Protein AF-A0A1S7ULQ7-F1 (afdb_monomer_lite)

Organism: Rosellinia necatrix (NCBI:txid77044)

pLDDT: mean 78.8, std 16.26, range [32.62, 98.06]

Foldseek 3Di:
DDDDDDDDPPPPPPPPPDVVVVVLVVVLVVVLVLLVVLLVLLVLLVVLLVVLVVVPPLFPADSVLVVVLSVLSNVVSVVQVCQCVVVVDSPDGDDLVVQLVSLVVSLVSLVVNLVVCVVRDPVCLLPPDQVVCVVVVCNVSSVSSVVSSVSSVVSSVSSVVSNVVSVVVVLVVVLVVQLVVLCVVCVVVVDDPVVQDVVLSVQSSPDPDDDVVSSVVSRVVRVVVVVVVPDPDDDDDDDDDDDPDDDPVLVVLCVVLVNDSVCSVVVVVVVDDSVVVSVVVVVVVPDDD

Secondary structure (DSSP, 8-state):
---------TTSTTS---HHHHHHHHHHHHHHHHHHHHHHHHHHHHHHHHHHHHT-SSS---HHHHHHHHHHHHHHHHHHHHHHHHTT-TTS-S-HHHHHHHHHHHHHHHHHHHHHHHHH--HHHHTS-HHHHHTTT-HHHHHHHHHHHHHHHHHHHHHHHHHHHHHHHHHHHHHHHHHHHHHHHHHHTT--GGGS-HHHHHHHHH-S---HHHHHHHHHHHHHHHHTTS-SS-----PPP------HHHHHHHHHHT--GGGHHHHHHTT--HHHHHHHHHHHTTS--

Sequence (289 aa):
MGHSRSRRRSGRDKLPDLPILRNQKKWNIIKVVLRSIALLLSIIDIAELIAIETARNALDYWPSVAYPVLGGFLLWDIVEFVVIASRGSISKGMHPGAHVGVELILWLGCVFTVSAQAYKANWGQLVAPDWVLEAVDIYPWSKLALTQFVFLSTLLFLRFIFFVRACVEVDRLKKDRRLQQLVFAIQKQGRDPQEIPLSAFRAVRETNEVTSSTVINALSTATRSSTTRSTMNTLQPSTPQQLSRSSAEERDFAFKYNFPITTVPELLESGIHPEDARNQKVLIGAFPR

Radius of gyration: 30.13 Å; chains: 1; bounding box: 76×67×82 Å

Structure (mmCIF, N/CA/C/O backbone):
data_AF-A0A1S7ULQ7-F1
#
_entry.id   AF-A0A1S7ULQ7-F1
#
loop_
_atom_site.group_PDB
_atom_site.id
_atom_site.type_symbol
_atom_site.label_atom_id
_atom_site.label_alt_id
_atom_site.label_comp_id
_atom_site.label_asym_id
_atom_site.label_entity_id
_atom_site.label_seq_id
_atom_site.pdbx_PDB_ins_code
_atom_site.Cartn_x
_atom_site.Cartn_y
_atom_site.Cartn_z
_atom_site.occupancy
_atom_site.B_iso_or_equiv
_atom_site.auth_seq_id
_atom_site.auth_comp_id
_atom_site.auth_asym_id
_atom_site.auth_atom_id
_atom_site.pdbx_PDB_model_num
ATOM 1 N N . MET A 1 1 ? -9.710 40.505 40.430 1.00 45.12 1 MET A N 1
ATOM 2 C CA . MET A 1 1 ? -10.500 39.774 39.412 1.00 45.12 1 MET A CA 1
ATOM 3 C C . MET A 1 1 ? -9.560 38.847 38.658 1.00 45.12 1 MET A C 1
ATOM 5 O O . MET A 1 1 ? -8.672 39.358 37.998 1.00 45.12 1 MET A O 1
ATOM 9 N N . GLY A 1 2 ? -9.684 37.523 38.784 1.00 64.69 2 GLY A N 1
ATOM 10 C CA . GLY A 1 2 ? -8.860 36.607 37.979 1.00 64.69 2 GLY A CA 1
ATOM 11 C C . GLY A 1 2 ? -8.442 35.329 38.692 1.00 64.69 2 GLY A C 1
ATOM 12 O O . GLY A 1 2 ? -7.259 35.100 38.893 1.00 64.69 2 GLY A O 1
ATOM 13 N N . HIS A 1 3 ? -9.392 34.471 39.055 1.00 55.03 3 HIS A N 1
ATOM 14 C CA . HIS A 1 3 ? -9.070 33.102 39.450 1.00 55.03 3 HIS A CA 1
ATOM 15 C C . HIS A 1 3 ? -10.220 32.152 39.122 1.00 55.03 3 HIS A C 1
ATOM 17 O O . HIS A 1 3 ? -11.383 32.534 39.190 1.00 55.03 3 HIS A O 1
ATOM 23 N N . SER A 1 4 ? -9.848 30.903 38.823 1.00 55.03 4 SER A N 1
ATOM 24 C CA . SER A 1 4 ? -10.689 29.698 38.701 1.00 55.03 4 SER A CA 1
ATOM 25 C C . SER A 1 4 ? -11.220 29.297 37.310 1.00 55.03 4 SER A C 1
ATOM 27 O O . SER A 1 4 ? -12.413 29.198 37.058 1.00 55.03 4 SER A O 1
ATOM 29 N N . ARG A 1 5 ? -10.311 28.878 36.417 1.00 53.03 5 ARG A N 1
ATOM 30 C CA . ARG A 1 5 ? -10.624 27.871 35.377 1.00 53.03 5 ARG A CA 1
ATOM 31 C C . ARG A 1 5 ? -9.547 26.784 35.329 1.00 53.03 5 ARG A C 1
ATOM 33 O O . ARG A 1 5 ? -8.866 26.593 34.333 1.00 53.03 5 ARG A O 1
ATOM 40 N N . SER A 1 6 ? -9.371 26.066 36.436 1.00 58.78 6 SER A N 1
ATOM 41 C CA . SER A 1 6 ? -8.507 24.881 36.498 1.00 58.78 6 SER A CA 1
ATOM 42 C C . SER A 1 6 ? -9.098 23.867 37.469 1.00 58.78 6 SER A C 1
ATOM 44 O O . SER A 1 6 ? -8.772 23.880 38.649 1.00 58.78 6 SER A O 1
ATOM 46 N N . ARG A 1 7 ? -10.047 23.043 37.004 1.00 55.09 7 ARG A N 1
ATOM 47 C CA . ARG A 1 7 ? -10.473 21.790 37.665 1.00 55.09 7 ARG A CA 1
ATOM 48 C C . ARG A 1 7 ? -11.587 21.131 36.854 1.00 55.09 7 ARG A C 1
ATOM 50 O O . ARG A 1 7 ? -12.755 21.375 37.113 1.00 55.09 7 ARG A O 1
ATOM 57 N N . ARG A 1 8 ? -11.238 20.323 35.844 1.00 50.38 8 ARG A N 1
ATOM 58 C CA . ARG A 1 8 ? -12.131 19.287 35.259 1.00 50.38 8 ARG A CA 1
ATOM 59 C C . ARG A 1 8 ? -11.410 18.348 34.271 1.00 50.38 8 ARG A C 1
ATOM 61 O O . ARG A 1 8 ? -11.974 17.945 33.263 1.00 50.38 8 ARG A O 1
ATOM 68 N N . ARG A 1 9 ? -10.148 17.980 34.544 1.00 51.50 9 ARG A N 1
ATOM 69 C CA . ARG A 1 9 ? -9.436 16.915 33.795 1.00 51.50 9 ARG A CA 1
ATOM 70 C C . ARG A 1 9 ? -9.201 15.618 34.586 1.00 51.50 9 ARG A C 1
ATOM 72 O O . ARG A 1 9 ? -8.893 14.611 33.974 1.00 51.50 9 ARG A O 1
ATOM 79 N N . SER A 1 10 ? -9.479 15.595 35.891 1.00 52.50 10 SER A N 1
ATOM 80 C CA . SER A 1 10 ? -9.106 14.497 36.807 1.00 52.50 10 SER A CA 1
ATOM 81 C C . SER A 1 10 ? -9.901 13.180 36.676 1.00 52.50 10 SER A C 1
ATOM 83 O O . SER A 1 10 ? -9.657 12.251 37.439 1.00 52.50 10 SER A O 1
ATOM 85 N N . GLY A 1 11 ? -10.880 13.082 35.771 1.00 49.03 11 GLY A N 1
ATOM 86 C CA . GLY A 1 11 ? -11.743 11.893 35.660 1.00 49.03 11 GLY A CA 1
ATOM 87 C C . GLY A 1 11 ? -11.338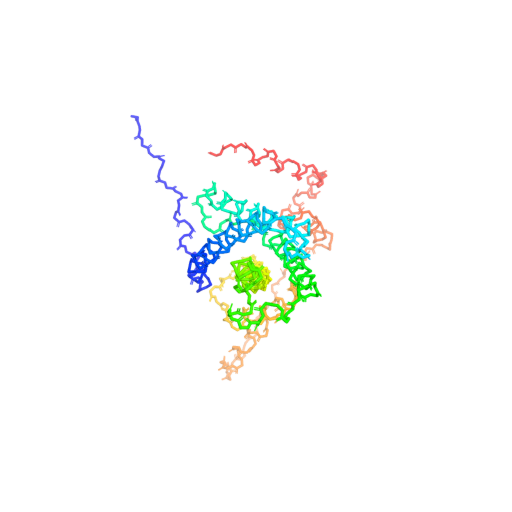 10.890 34.578 1.00 49.03 11 GLY A C 1
ATOM 88 O O . GLY A 1 11 ? -11.873 9.788 34.555 1.00 49.03 11 GLY A O 1
ATOM 89 N N . ARG A 1 12 ? -10.429 11.255 33.663 1.00 48.66 12 ARG A N 1
ATOM 90 C CA . ARG A 1 12 ? -10.012 10.379 32.551 1.00 48.66 12 ARG A CA 1
ATOM 91 C C . ARG A 1 12 ? -8.771 9.537 32.853 1.00 48.66 12 ARG A C 1
ATOM 93 O O . ARG A 1 12 ? -8.478 8.625 32.089 1.00 48.66 12 ARG A O 1
ATOM 100 N N . ASP A 1 13 ? -8.113 9.789 33.980 1.00 49.72 13 ASP A N 1
ATOM 101 C CA . ASP A 1 13 ? -6.823 9.182 34.334 1.00 49.72 13 ASP A CA 1
ATOM 102 C C . ASP A 1 13 ? -6.959 7.821 35.039 1.00 49.72 13 ASP A C 1
ATOM 104 O O . ASP A 1 13 ? -5.968 7.233 35.453 1.00 49.72 13 ASP A O 1
ATOM 108 N N . LYS A 1 14 ? -8.188 7.305 35.186 1.00 49.62 14 LYS A N 1
ATOM 109 C CA . LYS A 1 14 ? -8.469 6.006 35.820 1.00 49.62 14 LYS A CA 1
ATOM 110 C C . LYS A 1 14 ? -9.093 4.981 34.876 1.00 49.62 14 LYS A C 1
ATOM 112 O O . LYS A 1 14 ? -9.687 4.015 35.348 1.00 49.62 14 LYS A O 1
ATOM 117 N N . LEU A 1 15 ? -8.994 5.162 33.555 1.00 53.88 15 LEU A N 1
ATOM 118 C CA . LEU A 1 15 ? -9.175 3.990 32.701 1.00 53.88 15 LEU A CA 1
ATOM 119 C C . LEU A 1 15 ? -7.966 3.087 32.965 1.00 53.88 15 LEU A C 1
ATOM 121 O O . LEU A 1 15 ? -6.846 3.571 32.800 1.00 53.88 15 LEU A O 1
ATOM 125 N N . PRO A 1 16 ? -8.160 1.833 33.410 1.00 58.06 16 PRO A N 1
ATOM 126 C CA . PRO A 1 16 ? -7.047 0.922 33.630 1.00 58.06 16 PRO A CA 1
ATOM 127 C C . PRO A 1 16 ? -6.195 0.901 32.364 1.00 58.06 16 PRO A C 1
ATOM 129 O O . PRO A 1 16 ? -6.743 0.809 31.262 1.00 58.06 16 PRO A O 1
ATOM 132 N N . ASP A 1 17 ? -4.880 1.054 32.526 1.00 60.31 17 ASP A N 1
ATOM 133 C CA . ASP A 1 17 ? -3.913 1.048 31.431 1.00 60.31 17 ASP A CA 1
ATOM 134 C C . ASP A 1 17 ? -3.991 -0.305 30.721 1.00 60.31 17 ASP A C 1
ATOM 136 O O . ASP A 1 17 ? -3.318 -1.280 31.061 1.00 60.31 17 ASP A O 1
ATOM 140 N N . LEU A 1 18 ? -4.883 -0.392 29.737 1.00 60.72 18 LEU A N 1
ATOM 141 C CA . LEU A 1 18 ? -5.046 -1.599 28.960 1.00 60.72 18 LEU A CA 1
ATOM 142 C C . LEU A 1 18 ? -3.747 -1.774 28.165 1.00 60.72 18 LEU A C 1
ATOM 144 O O . LEU A 1 18 ? -3.358 -0.863 27.422 1.00 60.72 18 LEU A O 1
ATOM 148 N N . PRO A 1 19 ? -3.086 -2.945 28.242 1.00 60.00 19 PRO A N 1
ATOM 149 C CA . PRO A 1 19 ? -1.806 -3.191 27.567 1.00 60.00 19 PRO A CA 1
ATOM 150 C C . PRO A 1 19 ? -1.872 -2.960 26.044 1.00 60.00 19 PRO A C 1
ATOM 152 O O . PRO A 1 19 ? -0.851 -2.780 25.379 1.00 60.00 19 PRO A O 1
ATOM 155 N N . ILE A 1 20 ? -3.086 -2.900 25.495 1.00 61.72 20 ILE A N 1
ATOM 156 C CA . ILE A 1 20 ? -3.414 -2.616 24.100 1.00 61.72 20 ILE A CA 1
ATOM 157 C C . ILE A 1 20 ? -2.936 -1.216 23.669 1.00 61.72 20 ILE A C 1
ATOM 159 O O . ILE A 1 20 ? -2.415 -1.068 22.562 1.00 61.72 20 ILE A O 1
ATOM 163 N N . LEU A 1 21 ? -3.039 -0.194 24.528 1.00 61.03 21 LEU A N 1
ATOM 164 C CA . LEU A 1 21 ? -2.718 1.193 24.157 1.00 61.03 21 LEU A CA 1
ATOM 165 C C . LEU A 1 21 ? -1.212 1.433 23.992 1.00 61.03 21 LEU A C 1
ATOM 167 O O . LEU A 1 21 ? -0.794 2.231 23.149 1.00 61.03 21 LEU A O 1
ATOM 171 N N . ARG A 1 22 ? -0.371 0.715 24.746 1.00 68.62 22 ARG A N 1
ATOM 172 C CA . ARG A 1 22 ? 1.089 0.902 24.706 1.00 68.62 22 ARG A CA 1
ATOM 173 C C . ARG A 1 22 ? 1.692 0.478 23.364 1.00 68.62 22 ARG A C 1
ATOM 175 O O . ARG A 1 22 ? 2.611 1.132 22.871 1.00 68.62 22 ARG A O 1
ATOM 182 N N . ASN A 1 23 ? 1.144 -0.564 22.738 1.00 78.56 23 ASN A N 1
ATOM 183 C CA . ASN A 1 23 ? 1.624 -1.055 21.443 1.00 78.56 23 ASN A CA 1
ATOM 184 C C . ASN A 1 23 ? 1.232 -0.154 20.258 1.00 78.56 23 ASN A C 1
ATOM 186 O O . ASN A 1 23 ? 1.889 -0.211 19.219 1.00 78.56 23 ASN A O 1
ATOM 190 N N . GLN A 1 24 ? 0.230 0.719 20.412 1.00 80.44 24 GLN A N 1
ATOM 191 C CA . GLN A 1 24 ? -0.228 1.607 19.336 1.00 80.44 24 GLN A CA 1
ATOM 192 C C . GLN A 1 24 ? 0.796 2.696 18.987 1.00 80.44 24 GLN A C 1
ATOM 194 O O . GLN A 1 24 ? 1.022 2.980 17.815 1.00 80.44 24 GLN A O 1
ATOM 199 N N . LYS A 1 25 ? 1.493 3.266 19.981 1.00 82.25 25 LYS A N 1
ATOM 200 C CA . LYS A 1 25 ? 2.493 4.323 19.729 1.00 82.25 25 LYS A CA 1
ATOM 201 C C . LYS A 1 25 ? 3.661 3.825 18.876 1.00 82.25 25 LYS A C 1
ATOM 203 O O . LYS A 1 25 ? 4.016 4.466 17.893 1.00 82.25 25 LYS A O 1
ATOM 208 N N . LYS A 1 26 ? 4.225 2.663 19.232 1.00 87.38 26 LYS A N 1
ATOM 209 C CA . LYS A 1 26 ? 5.313 2.027 18.468 1.00 87.38 26 LYS A CA 1
ATOM 210 C C . LYS A 1 26 ? 4.869 1.710 17.047 1.00 87.38 26 LYS A C 1
ATOM 212 O O . LYS A 1 26 ? 5.613 1.932 16.100 1.00 87.38 26 LYS A O 1
ATOM 217 N N . TRP A 1 27 ? 3.640 1.216 16.914 1.00 84.69 27 TRP A N 1
ATOM 218 C CA . TRP A 1 27 ? 3.082 0.888 15.617 1.00 84.69 27 TRP A CA 1
ATOM 219 C C . TRP A 1 27 ? 2.986 2.110 14.706 1.00 84.69 27 TRP A C 1
ATOM 221 O O . TRP A 1 27 ? 3.425 2.052 13.561 1.00 84.69 27 TRP A O 1
ATOM 231 N N . ASN A 1 28 ? 2.483 3.225 15.222 1.00 86.81 28 ASN A N 1
ATOM 232 C CA . ASN A 1 28 ? 2.301 4.400 14.390 1.00 86.81 28 ASN A CA 1
ATOM 233 C C . ASN A 1 28 ? 3.629 4.979 13.879 1.00 86.81 28 ASN A C 1
ATOM 235 O O . ASN A 1 28 ? 3.677 5.462 12.754 1.00 86.81 28 ASN A O 1
ATOM 239 N N . ILE A 1 29 ? 4.712 4.876 14.658 1.00 89.94 29 ILE A N 1
ATOM 240 C CA . ILE A 1 29 ? 6.055 5.269 14.203 1.00 89.94 29 ILE A CA 1
ATOM 241 C C . ILE A 1 29 ? 6.498 4.383 13.034 1.00 89.94 29 ILE A C 1
ATOM 243 O O . ILE A 1 29 ? 6.877 4.898 11.988 1.00 89.94 29 ILE A O 1
ATOM 247 N N . ILE A 1 30 ? 6.392 3.056 13.180 1.00 91.31 30 ILE A N 1
ATOM 248 C CA . ILE A 1 30 ? 6.757 2.105 12.116 1.00 91.31 30 ILE A CA 1
ATOM 249 C C . ILE A 1 30 ? 5.935 2.369 10.850 1.00 91.31 30 ILE A C 1
ATOM 251 O O . ILE A 1 30 ? 6.481 2.364 9.752 1.00 91.31 30 ILE A O 1
ATOM 255 N N . LYS A 1 31 ? 4.635 2.646 10.998 1.00 88.56 31 LYS A N 1
ATOM 256 C CA . LYS A 1 31 ? 3.743 2.982 9.882 1.00 88.56 31 LYS A CA 1
ATOM 257 C C . LYS A 1 31 ? 4.222 4.225 9.127 1.00 88.56 31 LYS A C 1
ATOM 259 O O . LYS A 1 31 ? 4.261 4.195 7.901 1.00 88.56 31 LYS A O 1
ATOM 264 N N . VAL A 1 32 ? 4.589 5.289 9.846 1.00 91.69 32 VAL A N 1
ATOM 265 C CA . VAL A 1 32 ? 5.115 6.526 9.246 1.00 91.69 32 VAL A CA 1
ATOM 266 C C . VAL A 1 32 ? 6.416 6.247 8.495 1.00 91.69 32 VAL A C 1
ATOM 268 O O . VAL A 1 32 ? 6.521 6.619 7.334 1.00 91.69 32 VAL A O 1
ATOM 271 N N . VAL A 1 33 ? 7.360 5.524 9.108 1.00 94.31 33 VAL A N 1
ATOM 272 C CA . VAL A 1 33 ? 8.652 5.191 8.480 1.00 94.31 33 VAL A CA 1
ATOM 273 C C . VAL A 1 33 ? 8.466 4.359 7.212 1.00 94.31 33 VAL A C 1
ATOM 275 O O . VAL A 1 33 ? 9.010 4.710 6.169 1.00 94.31 33 VAL A O 1
ATOM 278 N N . LEU A 1 34 ? 7.664 3.290 7.271 1.00 93.06 34 LEU A N 1
ATOM 279 C CA . LEU A 1 34 ? 7.393 2.453 6.100 1.00 93.06 34 LEU A CA 1
ATOM 280 C C . LEU A 1 34 ? 6.747 3.264 4.973 1.00 93.06 34 LEU A C 1
ATOM 282 O O . LEU A 1 34 ? 7.082 3.063 3.809 1.00 93.06 34 LEU A O 1
ATOM 286 N N . ARG A 1 35 ? 5.832 4.185 5.302 1.00 93.81 35 ARG A N 1
ATOM 287 C CA . ARG A 1 35 ? 5.206 5.050 4.297 1.00 93.81 35 ARG A CA 1
ATOM 288 C C . ARG A 1 35 ? 6.179 6.051 3.699 1.00 93.81 35 ARG A C 1
ATOM 290 O O . ARG A 1 35 ? 6.109 6.300 2.505 1.00 93.81 35 ARG A O 1
ATOM 297 N N . SER A 1 36 ? 7.090 6.604 4.494 1.00 95.50 36 SER A N 1
ATOM 298 C CA . SER A 1 36 ? 8.132 7.493 3.977 1.00 95.50 36 SER A CA 1
ATOM 299 C C . SER A 1 36 ? 9.037 6.760 2.989 1.00 95.50 36 SER A C 1
ATOM 301 O O . SER A 1 36 ? 9.350 7.309 1.940 1.00 95.50 36 SER A O 1
ATOM 303 N N . ILE A 1 37 ? 9.394 5.504 3.277 1.00 95.94 37 ILE A N 1
ATOM 304 C CA . ILE A 1 37 ? 10.163 4.658 2.352 1.00 95.94 37 ILE A CA 1
ATOM 305 C C . ILE A 1 37 ? 9.364 4.386 1.071 1.00 95.94 37 ILE A C 1
ATOM 307 O O . ILE A 1 37 ? 9.902 4.556 -0.018 1.00 95.94 37 ILE A O 1
ATOM 311 N N . ALA A 1 38 ? 8.083 4.019 1.179 1.00 96.06 38 ALA A N 1
ATOM 312 C CA . ALA A 1 38 ? 7.230 3.784 0.012 1.00 96.06 38 ALA A CA 1
ATOM 313 C C . ALA A 1 38 ? 7.059 5.044 -0.857 1.00 96.06 38 ALA A C 1
ATOM 315 O O . ALA A 1 38 ? 7.124 4.956 -2.081 1.00 96.06 38 ALA A O 1
ATOM 316 N N . LEU A 1 39 ? 6.918 6.219 -0.235 1.00 96.00 39 LEU A N 1
ATOM 317 C CA . LEU A 1 39 ? 6.859 7.497 -0.941 1.00 96.00 39 LEU A CA 1
ATOM 318 C C . LEU A 1 39 ? 8.166 7.773 -1.695 1.00 96.00 39 LEU A C 1
ATOM 320 O O . LEU A 1 39 ? 8.121 8.110 -2.874 1.00 96.00 39 LEU A O 1
ATOM 324 N N . LEU A 1 40 ? 9.323 7.593 -1.049 1.00 96.88 40 LEU A N 1
ATOM 325 C CA . LEU A 1 40 ? 10.627 7.777 -1.695 1.00 96.88 40 LEU A CA 1
ATOM 326 C C . LEU A 1 40 ? 10.811 6.828 -2.882 1.00 96.88 40 LEU A C 1
ATOM 328 O O . LEU A 1 40 ? 11.181 7.284 -3.959 1.00 96.88 40 LEU A O 1
ATOM 332 N N . LEU A 1 41 ? 10.489 5.543 -2.708 1.00 96.38 41 LEU A N 1
ATOM 333 C CA . LEU A 1 41 ? 10.529 4.564 -3.796 1.00 96.38 41 LEU A CA 1
ATOM 334 C C . LEU A 1 41 ? 9.606 4.973 -4.951 1.00 96.38 41 LEU A C 1
ATOM 336 O O . LEU A 1 41 ? 10.036 4.943 -6.093 1.00 96.38 41 LEU A O 1
ATOM 340 N N . SER A 1 42 ? 8.392 5.463 -4.668 1.00 96.88 42 SER A N 1
ATOM 341 C CA . SER A 1 42 ? 7.476 5.928 -5.721 1.00 96.88 42 SER A CA 1
ATOM 342 C C . SER A 1 42 ? 8.002 7.139 -6.501 1.00 96.88 42 SER A C 1
ATOM 344 O O . SER A 1 42 ? 7.784 7.229 -7.705 1.00 96.88 42 SER A O 1
ATOM 346 N N . ILE A 1 43 ? 8.719 8.057 -5.842 1.00 97.12 43 ILE A N 1
ATOM 347 C CA . ILE A 1 43 ? 9.344 9.213 -6.503 1.00 97.12 43 ILE A CA 1
ATOM 348 C C . ILE A 1 43 ? 10.489 8.745 -7.406 1.00 97.12 43 ILE A C 1
ATOM 350 O O . ILE A 1 43 ? 10.602 9.219 -8.536 1.00 97.12 43 ILE A O 1
ATOM 354 N N . ILE A 1 44 ? 11.310 7.810 -6.917 1.00 96.81 44 ILE A N 1
ATOM 355 C CA . ILE A 1 44 ? 12.405 7.209 -7.686 1.00 96.81 44 ILE A CA 1
ATOM 356 C C . ILE A 1 44 ? 11.845 6.474 -8.909 1.00 96.81 44 ILE A C 1
ATOM 358 O O . ILE A 1 44 ? 12.277 6.765 -10.019 1.00 96.81 44 ILE A O 1
ATOM 362 N N . ASP A 1 45 ? 10.822 5.633 -8.739 1.00 95.62 45 ASP A N 1
ATOM 363 C CA . ASP A 1 45 ? 10.177 4.901 -9.838 1.00 95.62 45 ASP A CA 1
ATOM 364 C C . ASP A 1 45 ? 9.597 5.834 -10.912 1.00 95.62 45 ASP A C 1
ATOM 366 O O . ASP A 1 45 ? 9.696 5.544 -12.103 1.00 95.62 45 ASP A O 1
ATOM 370 N N . ILE A 1 46 ? 9.001 6.970 -10.519 1.00 95.88 46 ILE A N 1
ATOM 371 C CA . ILE A 1 46 ? 8.506 7.980 -11.471 1.00 95.88 46 ILE A CA 1
ATOM 372 C C . ILE A 1 46 ? 9.671 8.636 -12.223 1.00 95.88 46 ILE A C 1
ATOM 374 O O . ILE A 1 46 ? 9.568 8.859 -13.429 1.00 95.88 46 ILE A O 1
ATOM 378 N N . ALA A 1 47 ? 10.774 8.948 -11.538 1.00 95.75 47 ALA A N 1
ATOM 379 C CA . ALA A 1 47 ? 11.950 9.539 -12.171 1.00 95.75 47 ALA A CA 1
ATOM 380 C C . ALA A 1 47 ? 12.609 8.570 -13.169 1.00 95.75 47 ALA A C 1
ATOM 382 O O . ALA A 1 47 ? 12.921 8.974 -14.289 1.00 95.75 47 ALA A O 1
ATOM 383 N N . GLU A 1 48 ? 12.757 7.294 -12.801 1.00 93.88 48 GLU A N 1
ATOM 384 C CA . GLU A 1 48 ? 13.246 6.242 -13.700 1.00 93.88 48 GLU A CA 1
ATOM 385 C C . GLU A 1 48 ? 12.301 6.045 -14.890 1.00 93.88 48 GLU A C 1
ATOM 387 O O . GLU A 1 48 ? 12.760 5.940 -16.026 1.00 93.88 48 GLU A O 1
ATOM 392 N N . LEU A 1 49 ? 10.983 6.093 -14.664 1.00 91.94 49 LEU A N 1
ATOM 393 C CA . LEU A 1 49 ? 9.984 5.994 -15.728 1.00 91.94 49 LEU A CA 1
ATOM 394 C C . LEU A 1 49 ? 10.124 7.120 -16.764 1.00 91.94 49 LEU A C 1
ATOM 396 O O . LEU A 1 49 ? 10.128 6.851 -17.963 1.00 91.94 49 LEU A O 1
ATOM 400 N N . ILE A 1 50 ? 10.290 8.367 -16.307 1.00 92.94 50 ILE A N 1
ATOM 401 C CA . ILE A 1 50 ? 10.523 9.531 -17.181 1.00 92.94 50 ILE A CA 1
ATOM 402 C C . ILE A 1 50 ? 11.853 9.383 -17.938 1.00 92.94 50 ILE A C 1
ATOM 404 O O . ILE A 1 50 ? 11.941 9.697 -19.127 1.00 92.94 50 ILE A O 1
ATOM 408 N N . ALA A 1 51 ? 12.899 8.887 -17.274 1.00 91.38 51 ALA A N 1
ATOM 409 C CA . ALA A 1 51 ? 14.190 8.661 -17.913 1.00 91.38 51 ALA A CA 1
ATOM 410 C C . ALA A 1 51 ? 14.100 7.586 -19.015 1.00 91.38 51 ALA A C 1
ATOM 412 O O . ALA A 1 51 ? 14.606 7.803 -20.113 1.00 91.38 51 ALA A O 1
ATOM 413 N N . ILE A 1 52 ? 13.382 6.484 -18.781 1.00 87.81 52 ILE A N 1
ATOM 414 C CA . ILE A 1 52 ? 13.142 5.438 -19.791 1.00 87.81 52 ILE A CA 1
ATOM 415 C C . ILE A 1 52 ? 12.306 5.974 -20.961 1.00 87.81 52 ILE A C 1
ATOM 417 O O . ILE A 1 52 ? 12.597 5.661 -22.112 1.00 87.81 52 ILE A O 1
ATOM 421 N N . GLU A 1 53 ? 11.301 6.814 -20.704 1.00 87.06 53 GLU A N 1
ATOM 422 C CA . GLU A 1 53 ? 10.484 7.412 -21.769 1.00 87.06 53 GLU A CA 1
ATOM 423 C C . GLU A 1 53 ? 11.297 8.366 -22.661 1.00 87.06 53 GLU A C 1
ATOM 425 O O . GLU A 1 53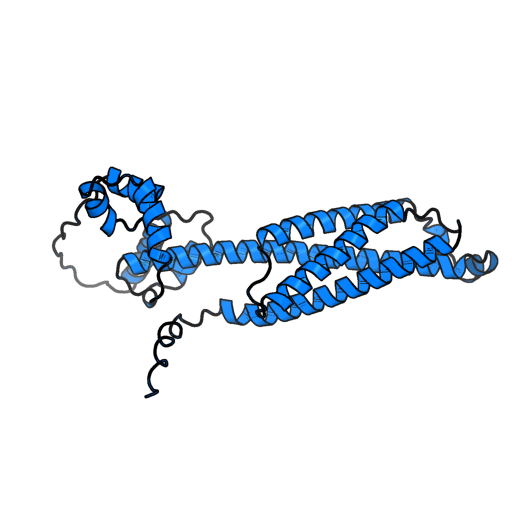 ? 11.169 8.352 -23.888 1.00 87.06 53 GLU A O 1
ATOM 430 N N . THR A 1 54 ? 12.194 9.161 -22.071 1.00 88.00 54 THR A N 1
ATOM 431 C CA . THR A 1 54 ? 13.050 10.086 -22.837 1.00 88.00 54 THR A CA 1
ATOM 432 C C . THR A 1 54 ? 14.125 9.376 -23.668 1.00 88.00 54 THR A C 1
ATOM 434 O O . THR A 1 54 ? 14.611 9.955 -24.642 1.00 88.00 54 THR A O 1
ATOM 437 N N . ALA A 1 55 ? 14.427 8.109 -23.366 1.00 81.94 55 ALA A N 1
ATOM 438 C CA . ALA A 1 55 ? 15.408 7.273 -24.061 1.00 81.94 55 ALA A CA 1
ATOM 439 C C . ALA A 1 55 ? 15.063 6.912 -25.519 1.00 81.94 55 ALA A C 1
ATOM 441 O O . ALA A 1 55 ? 15.883 6.289 -26.185 1.00 81.94 55 ALA A O 1
ATOM 442 N N . ARG A 1 56 ? 13.870 7.283 -26.016 1.00 62.03 56 ARG A N 1
ATOM 443 C CA . ARG A 1 56 ? 13.353 7.024 -27.378 1.00 62.03 56 ARG A CA 1
ATOM 444 C C . ARG A 1 56 ? 13.520 5.565 -27.847 1.00 62.03 56 ARG A C 1
ATOM 446 O O . ARG A 1 56 ? 14.520 5.195 -28.449 1.00 62.03 56 ARG A O 1
ATOM 453 N N . ASN A 1 57 ? 12.453 4.777 -27.711 1.00 57.19 57 ASN A N 1
ATOM 454 C CA . ASN A 1 57 ? 12.220 3.511 -28.434 1.00 57.19 57 ASN A CA 1
ATOM 455 C C . ASN A 1 57 ? 13.170 2.328 -28.146 1.00 57.19 57 ASN A C 1
ATOM 457 O O . ASN A 1 57 ? 13.070 1.316 -28.835 1.00 57.19 57 ASN A O 1
ATOM 461 N N . ALA A 1 58 ? 14.063 2.396 -27.154 1.00 54.53 58 ALA A N 1
ATOM 462 C CA . ALA A 1 58 ? 14.960 1.270 -26.856 1.00 54.53 58 ALA A CA 1
ATOM 463 C C . ALA A 1 58 ? 14.236 0.060 -26.227 1.00 54.53 58 ALA A C 1
ATOM 465 O O . ALA A 1 58 ? 14.697 -1.073 -26.352 1.00 54.53 58 ALA A O 1
ATOM 466 N N . LEU A 1 59 ? 13.104 0.285 -25.553 1.00 60.50 59 LEU A N 1
ATOM 467 C CA . LEU A 1 59 ? 12.331 -0.745 -24.861 1.00 60.50 59 LEU A CA 1
ATOM 468 C C . LEU A 1 59 ? 10.839 -0.496 -25.104 1.00 60.50 59 LEU A C 1
ATOM 470 O O . LEU A 1 59 ? 10.370 0.627 -24.924 1.00 60.50 59 LEU A O 1
ATOM 474 N N . ASP A 1 60 ? 10.104 -1.542 -25.488 1.00 68.75 60 ASP A N 1
ATOM 475 C CA . ASP A 1 60 ? 8.641 -1.571 -25.665 1.00 68.75 60 ASP A CA 1
ATOM 476 C C . ASP A 1 60 ? 7.930 -1.452 -24.297 1.00 68.75 60 ASP A C 1
ATOM 478 O O . ASP A 1 60 ? 7.221 -2.339 -23.814 1.00 68.75 60 ASP A O 1
ATOM 482 N N . TYR A 1 61 ? 8.199 -0.350 -23.605 1.00 70.31 61 TYR A N 1
ATOM 483 C CA . TYR A 1 61 ? 7.735 -0.073 -22.260 1.00 70.31 61 TYR A CA 1
ATOM 484 C C . TYR A 1 61 ? 6.359 0.604 -22.320 1.00 70.31 61 TYR A C 1
ATOM 486 O O . TYR A 1 61 ? 6.099 1.413 -23.207 1.00 70.31 61 TYR A O 1
ATOM 494 N N . TRP A 1 62 ? 5.449 0.277 -21.394 1.00 81.38 62 TRP A N 1
ATOM 495 C CA . TRP A 1 62 ? 4.084 0.833 -21.337 1.00 81.38 62 TRP A CA 1
ATOM 496 C C . TRP A 1 62 ? 3.939 1.833 -20.177 1.00 81.38 62 TRP A C 1
ATOM 498 O O . TRP A 1 62 ? 3.298 1.529 -19.162 1.00 81.38 62 TRP A O 1
ATOM 508 N N . PRO A 1 63 ? 4.517 3.043 -20.296 1.00 82.00 63 PRO A N 1
ATOM 509 C CA . PRO A 1 63 ? 4.472 4.035 -19.226 1.00 82.00 63 PRO A CA 1
ATOM 510 C C . PRO A 1 63 ? 3.037 4.493 -18.926 1.00 82.00 63 PRO A C 1
ATOM 512 O O . PRO A 1 63 ? 2.705 4.782 -17.777 1.00 82.00 63 PRO A O 1
ATOM 515 N N . SER A 1 64 ? 2.150 4.448 -19.925 1.00 86.50 64 SER A N 1
ATOM 516 C CA . SER A 1 64 ? 0.725 4.780 -19.806 1.00 86.50 64 SER A CA 1
ATOM 517 C C . SER A 1 64 ? -0.024 3.960 -18.748 1.00 86.50 64 SER A C 1
ATOM 519 O O . SER A 1 64 ? -0.976 4.466 -18.157 1.00 86.50 64 SER A O 1
ATOM 521 N N . VAL A 1 65 ? 0.408 2.725 -18.467 1.00 88.88 65 VAL A N 1
ATOM 522 C CA . VAL A 1 65 ? -0.175 1.881 -17.408 1.00 88.88 65 VAL A CA 1
ATOM 523 C C . VAL A 1 65 ? 0.464 2.159 -16.047 1.00 88.88 65 VAL A C 1
ATOM 525 O O . VAL A 1 65 ? -0.221 2.137 -15.025 1.00 88.88 65 VAL A O 1
ATOM 528 N N . ALA A 1 66 ? 1.765 2.450 -16.014 1.00 91.88 66 ALA A N 1
ATOM 529 C CA . ALA A 1 66 ? 2.499 2.673 -14.771 1.00 91.88 66 ALA A CA 1
ATOM 530 C C . ALA A 1 66 ? 2.181 4.033 -14.125 1.00 91.88 66 ALA A C 1
ATOM 532 O O . ALA A 1 66 ? 1.959 4.093 -12.913 1.00 91.88 66 ALA A O 1
ATOM 533 N N . TYR A 1 67 ? 2.086 5.105 -14.921 1.00 93.81 67 TYR A N 1
ATOM 534 C CA . TYR A 1 67 ? 1.814 6.463 -14.438 1.00 93.81 67 TYR A CA 1
ATOM 535 C C . TYR A 1 67 ? 0.579 6.601 -13.538 1.00 93.81 67 TYR A C 1
ATOM 537 O O . TYR A 1 67 ? 0.719 7.166 -12.451 1.00 93.81 67 TYR A O 1
ATOM 545 N N . PRO A 1 68 ? -0.621 6.107 -13.905 1.00 95.38 68 PRO A N 1
ATOM 546 C CA . PRO A 1 68 ? -1.797 6.269 -13.054 1.00 95.38 68 PRO A CA 1
ATOM 547 C C . PRO A 1 68 ? -1.659 5.534 -11.714 1.00 95.38 68 PRO A C 1
ATOM 549 O O . PRO A 1 68 ? -2.117 6.039 -10.690 1.00 95.38 68 PRO A O 1
ATOM 552 N N . VAL A 1 69 ? -0.993 4.375 -11.692 1.00 95.94 69 VAL A N 1
ATOM 553 C CA . VAL A 1 69 ? -0.787 3.596 -10.462 1.00 95.94 69 VAL A CA 1
ATOM 554 C C . VAL A 1 69 ? 0.222 4.288 -9.541 1.00 95.94 69 VAL A C 1
ATOM 556 O O . VAL A 1 69 ? -0.075 4.501 -8.365 1.00 95.94 69 VAL A O 1
ATOM 559 N N . LEU A 1 70 ? 1.375 4.705 -10.074 1.00 96.06 70 LEU A N 1
ATOM 560 C CA . LEU A 1 70 ? 2.396 5.438 -9.315 1.00 96.06 70 LEU A CA 1
ATOM 561 C C . LEU A 1 70 ? 1.891 6.813 -8.851 1.00 96.06 70 LEU A C 1
ATOM 563 O O . LEU A 1 70 ? 2.132 7.214 -7.713 1.00 96.06 70 LEU A O 1
ATOM 567 N N . GLY A 1 71 ? 1.117 7.508 -9.687 1.00 96.69 71 GLY A N 1
ATOM 568 C CA . GLY A 1 71 ? 0.431 8.743 -9.310 1.00 96.69 71 GLY A CA 1
ATOM 569 C C . GLY A 1 71 ? -0.568 8.520 -8.173 1.00 96.69 71 GLY A C 1
ATOM 570 O O . GLY A 1 71 ? -0.605 9.299 -7.221 1.00 96.69 71 GLY A O 1
ATOM 571 N N . GLY A 1 72 ? -1.322 7.415 -8.216 1.00 96.75 72 GLY A N 1
ATOM 572 C CA . GLY A 1 72 ? -2.207 6.992 -7.132 1.00 96.75 72 GLY A CA 1
ATOM 573 C C . GLY A 1 72 ? -1.463 6.729 -5.819 1.00 96.75 72 GLY A C 1
ATOM 574 O O . GLY A 1 72 ? -1.932 7.153 -4.763 1.00 96.75 72 GLY A O 1
ATOM 575 N N . PHE A 1 73 ? -0.287 6.094 -5.872 1.00 96.12 73 PHE A N 1
ATOM 576 C CA . PHE A 1 73 ? 0.581 5.885 -4.705 1.00 96.12 73 PHE A CA 1
ATOM 577 C C . PHE A 1 73 ? 1.043 7.196 -4.085 1.00 96.12 73 PHE A C 1
ATOM 579 O O . PHE A 1 73 ? 0.866 7.402 -2.883 1.00 96.12 73 PHE A O 1
ATOM 586 N N . LEU A 1 74 ? 1.601 8.081 -4.910 1.00 96.19 74 LEU A N 1
ATOM 587 C CA . LEU A 1 74 ? 2.149 9.354 -4.467 1.00 96.19 74 LEU A CA 1
ATOM 588 C C . LEU A 1 74 ? 1.050 10.238 -3.867 1.00 96.19 74 LEU A C 1
ATOM 590 O O . LEU A 1 74 ? 1.203 10.750 -2.757 1.00 96.19 74 LEU A O 1
ATOM 594 N N . LEU A 1 75 ? -0.095 10.347 -4.547 1.00 96.69 75 LEU A N 1
ATOM 595 C CA . LEU A 1 75 ? -1.247 11.097 -4.051 1.00 96.69 75 LEU A CA 1
ATOM 596 C C . LEU A 1 75 ? -1.752 10.531 -2.720 1.00 96.69 75 LEU A C 1
ATOM 598 O O . LEU A 1 75 ? -1.995 11.288 -1.781 1.00 96.69 75 LEU A O 1
ATOM 602 N N . TRP A 1 76 ? -1.896 9.209 -2.619 1.00 96.50 76 TRP A N 1
ATOM 603 C CA . TRP A 1 76 ? -2.391 8.562 -1.409 1.00 96.50 76 TRP A CA 1
ATOM 604 C C . TRP A 1 76 ? -1.463 8.746 -0.209 1.00 96.50 76 TRP A C 1
ATOM 606 O O . TRP A 1 76 ? -1.926 9.079 0.886 1.00 96.50 76 TRP A O 1
ATOM 616 N N . ASP A 1 77 ? -0.157 8.563 -0.401 1.00 95.19 77 ASP A N 1
ATOM 617 C CA . ASP A 1 77 ? 0.808 8.733 0.679 1.00 95.19 77 ASP A CA 1
ATOM 618 C C . ASP A 1 77 ? 0.860 10.198 1.133 1.00 95.19 77 ASP A C 1
ATOM 620 O O . ASP A 1 77 ? 0.830 10.450 2.340 1.00 95.19 77 ASP A O 1
ATOM 624 N N . ILE A 1 78 ? 0.820 11.165 0.204 1.00 94.50 78 ILE A N 1
ATOM 625 C CA . ILE A 1 78 ? 0.713 12.598 0.529 1.00 94.50 78 ILE A CA 1
ATOM 626 C C . ILE A 1 78 ? -0.557 12.886 1.334 1.00 94.50 78 ILE A C 1
ATOM 628 O O . ILE A 1 78 ? -0.478 13.550 2.368 1.00 94.50 78 I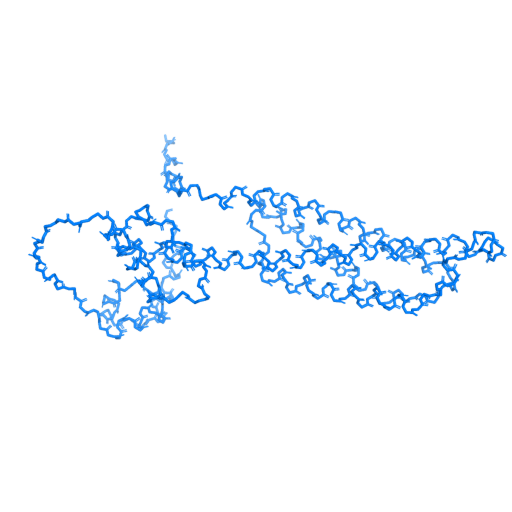LE A O 1
ATOM 632 N N . VAL A 1 79 ? -1.719 12.380 0.905 1.00 94.94 79 VAL A N 1
ATOM 633 C CA . VAL A 1 79 ? -2.993 12.585 1.615 1.00 94.94 79 VAL A CA 1
ATOM 634 C C . VAL A 1 79 ? -2.901 12.073 3.049 1.00 94.94 79 VAL A C 1
ATOM 636 O O . VAL A 1 79 ? -3.275 12.790 3.978 1.00 94.94 79 VAL A O 1
ATOM 639 N N . GLU A 1 80 ? -2.358 10.874 3.268 1.00 92.00 80 GLU A N 1
ATOM 640 C CA . GLU A 1 80 ? -2.187 10.374 4.630 1.00 92.00 80 GLU A CA 1
ATOM 641 C C . GLU A 1 80 ? -1.200 11.243 5.429 1.00 92.00 80 GLU A C 1
ATOM 643 O O . GLU A 1 80 ? -1.495 11.590 6.576 1.00 92.00 80 GLU A O 1
ATOM 648 N N . PHE A 1 81 ? -0.057 11.636 4.855 1.00 91.62 81 PHE A N 1
ATOM 649 C CA . PHE A 1 81 ? 0.897 12.518 5.539 1.00 91.62 81 PHE A CA 1
ATOM 650 C C . PHE A 1 81 ? 0.243 13.833 5.969 1.00 91.62 81 PHE A C 1
ATOM 652 O O . PHE A 1 81 ? 0.389 14.244 7.123 1.00 91.62 81 PHE A O 1
ATOM 659 N N . VAL A 1 82 ? -0.545 14.450 5.087 1.00 93.31 82 VAL A N 1
ATOM 660 C CA . VAL A 1 82 ? -1.306 15.670 5.379 1.00 93.31 82 VAL A CA 1
ATOM 661 C C . VAL A 1 82 ? -2.345 15.427 6.478 1.00 93.31 82 VAL A C 1
ATOM 663 O O . VAL A 1 82 ? -2.490 16.253 7.383 1.00 93.31 82 VAL A O 1
ATOM 666 N N . VAL A 1 83 ? -3.048 14.291 6.474 1.00 92.12 83 VAL A N 1
ATOM 667 C CA . VAL A 1 83 ? -4.016 13.946 7.533 1.00 92.12 83 VAL A CA 1
ATOM 668 C C . VAL A 1 83 ? -3.324 13.746 8.887 1.00 92.12 83 VAL A C 1
ATOM 670 O O . VAL A 1 83 ? -3.838 14.203 9.911 1.00 92.12 83 VAL A O 1
ATOM 673 N N . ILE A 1 84 ? -2.154 13.103 8.912 1.00 88.56 84 ILE A N 1
ATOM 674 C CA . ILE A 1 84 ? -1.365 12.909 10.137 1.00 88.56 84 ILE A CA 1
ATOM 675 C C . ILE A 1 84 ? -0.860 14.259 10.665 1.00 88.56 84 ILE A C 1
ATOM 677 O O . ILE A 1 84 ? -0.990 14.529 11.862 1.00 88.56 84 ILE A O 1
ATOM 681 N N . ALA A 1 85 ? -0.336 15.114 9.782 1.00 88.81 85 ALA A N 1
ATOM 682 C CA . ALA A 1 85 ? 0.183 16.431 10.136 1.00 88.81 85 ALA A CA 1
ATOM 683 C C . ALA A 1 85 ? -0.924 17.369 10.646 1.00 88.81 85 ALA A C 1
ATOM 685 O O . ALA A 1 85 ? -0.809 17.934 11.733 1.00 88.81 85 ALA A O 1
ATOM 686 N N . SER A 1 86 ? -2.034 17.482 9.909 1.00 92.69 86 SER A N 1
ATOM 687 C CA . SER A 1 86 ? -3.139 18.402 10.228 1.00 92.69 86 SER A CA 1
ATOM 688 C C . SER A 1 86 ? -3.844 18.082 11.545 1.00 92.69 86 SER A C 1
ATOM 690 O O . SER A 1 86 ? -4.293 18.984 12.248 1.00 92.69 86 SER A O 1
ATOM 692 N N . ARG A 1 87 ? -3.941 16.803 11.922 1.00 87.06 87 ARG A N 1
ATOM 693 C CA . ARG A 1 87 ? -4.634 16.399 13.154 1.00 87.06 87 ARG A CA 1
ATOM 694 C C . ARG A 1 87 ? -3.768 16.507 14.406 1.00 87.06 87 ARG A C 1
ATOM 696 O O . ARG A 1 87 ? -4.292 16.300 15.503 1.00 87.06 87 ARG A O 1
ATOM 703 N N . GLY A 1 88 ? -2.465 16.777 14.261 1.00 80.69 88 GLY A N 1
ATOM 704 C CA . GLY A 1 88 ? -1.506 16.920 15.366 1.00 80.69 88 GLY A CA 1
ATOM 705 C C . GLY A 1 88 ? -1.432 15.704 16.298 1.00 80.69 88 GLY A C 1
ATOM 706 O O . GLY A 1 88 ? -0.890 15.774 17.398 1.00 80.69 88 GLY A O 1
ATOM 707 N N . SER A 1 89 ? -2.035 14.584 15.897 1.00 79.56 89 SER A N 1
ATOM 708 C CA . SER A 1 89 ? -2.214 13.408 16.725 1.00 79.56 89 SER A CA 1
ATOM 709 C C . SER A 1 89 ? -2.080 12.176 15.859 1.00 79.56 89 SER A C 1
ATOM 711 O O . SER A 1 89 ? -2.958 11.823 15.073 1.00 79.56 89 SER A O 1
ATOM 713 N N . ILE A 1 90 ? -0.968 11.491 16.083 1.00 71.56 90 ILE A N 1
ATOM 714 C CA . ILE A 1 90 ? -0.584 10.256 15.412 1.00 71.56 90 ILE A CA 1
ATOM 715 C C . ILE A 1 90 ? -1.667 9.159 15.573 1.00 71.56 90 ILE A C 1
ATOM 717 O O . ILE A 1 90 ? -1.747 8.234 14.773 1.00 71.56 90 ILE A O 1
ATOM 721 N N . SER A 1 91 ? -2.529 9.253 16.592 1.00 69.44 91 SER A N 1
ATOM 722 C CA . SER A 1 91 ? -3.574 8.271 16.904 1.00 69.44 91 SER A CA 1
ATOM 723 C C . SER A 1 91 ? -4.936 8.526 16.245 1.00 69.44 91 SER A C 1
ATOM 725 O O . SER A 1 91 ? -5.824 7.687 16.381 1.00 69.44 91 SER A O 1
ATOM 727 N N . LYS A 1 92 ? -5.138 9.643 15.532 1.00 72.25 92 LYS A N 1
ATOM 728 C CA . LYS A 1 92 ? -6.409 9.958 14.850 1.00 72.25 92 LYS A CA 1
ATOM 729 C C . LYS A 1 92 ? -6.248 9.935 13.327 1.00 72.25 92 LYS A C 1
ATOM 731 O O . LYS A 1 92 ? -6.494 10.940 12.667 1.00 72.25 92 LYS A O 1
ATOM 736 N N . GLY A 1 93 ? -5.839 8.797 12.770 1.00 73.88 93 GLY A N 1
ATOM 737 C CA . GLY A 1 93 ? -5.694 8.607 11.320 1.00 73.88 93 GLY A CA 1
ATOM 738 C C . GLY A 1 93 ? -7.016 8.617 10.536 1.00 73.88 93 GLY A C 1
ATOM 739 O O . GLY A 1 93 ? -8.102 8.803 11.101 1.00 73.88 93 GLY A O 1
ATOM 740 N N . MET A 1 94 ? -6.920 8.431 9.214 1.00 84.38 94 MET A N 1
ATOM 741 C CA . MET A 1 94 ? -8.077 8.179 8.346 1.00 84.38 94 MET A CA 1
ATOM 742 C C . MET A 1 94 ? -8.897 6.979 8.837 1.00 84.38 94 MET A C 1
ATOM 744 O O . MET A 1 94 ? -8.410 6.125 9.578 1.00 84.38 94 MET A O 1
ATOM 748 N N . HIS A 1 95 ? -10.169 6.917 8.435 1.00 88.44 95 HIS A N 1
ATOM 749 C CA . HIS A 1 95 ? -11.031 5.806 8.822 1.00 88.44 95 HIS A CA 1
ATOM 750 C C . HIS A 1 95 ? -10.417 4.478 8.330 1.00 88.44 95 HIS A C 1
ATOM 752 O O . HIS A 1 95 ? -10.182 4.329 7.129 1.00 88.44 95 HIS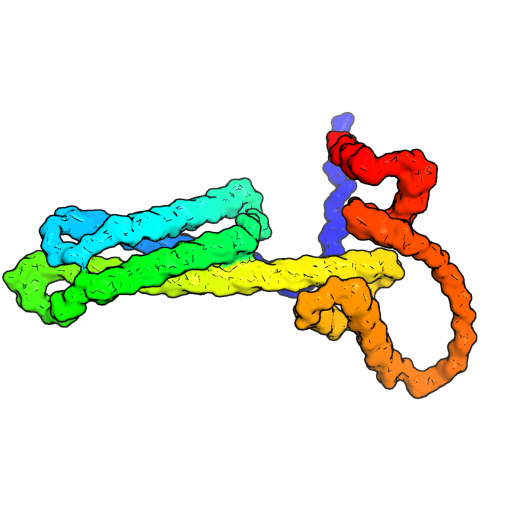 A O 1
ATOM 758 N N . PRO A 1 96 ? -10.196 3.492 9.216 1.00 87.31 96 PRO A N 1
ATOM 759 C CA . PRO A 1 96 ? -9.434 2.276 8.912 1.00 87.31 96 PRO A CA 1
ATOM 760 C C . PRO A 1 96 ? -10.085 1.452 7.791 1.00 87.31 96 PRO A C 1
ATOM 762 O O . PRO A 1 96 ? -9.399 0.824 6.998 1.00 87.31 96 PRO A O 1
ATOM 765 N N . GLY A 1 97 ? -11.418 1.500 7.675 1.00 90.88 97 GLY A N 1
ATOM 766 C CA . GLY A 1 97 ? -12.139 0.819 6.597 1.00 90.88 97 GLY A CA 1
ATOM 767 C C . GLY A 1 97 ? -11.884 1.424 5.213 1.00 90.88 97 GLY A C 1
ATOM 768 O O . GLY A 1 97 ? -11.756 0.681 4.249 1.00 90.88 97 GLY A O 1
ATOM 769 N N . ALA A 1 98 ? -11.761 2.753 5.117 1.00 92.38 98 ALA A N 1
ATOM 770 C CA . ALA A 1 98 ? -11.419 3.405 3.851 1.00 92.38 98 ALA A CA 1
ATOM 771 C C . ALA A 1 98 ? -9.959 3.117 3.481 1.00 92.38 98 ALA A C 1
ATOM 773 O O . ALA A 1 98 ? -9.651 2.866 2.322 1.00 92.38 98 ALA A O 1
ATOM 774 N N . HIS A 1 99 ? -9.084 3.084 4.492 1.00 93.25 99 HIS A N 1
ATOM 775 C CA . HIS A 1 99 ? -7.673 2.751 4.324 1.00 93.25 99 HIS A CA 1
ATOM 776 C C . HIS A 1 99 ? -7.485 1.352 3.705 1.00 93.25 99 HIS A C 1
ATOM 778 O O . HIS A 1 99 ? -6.784 1.235 2.708 1.00 93.25 99 HIS A O 1
ATOM 784 N N . VAL A 1 100 ? -8.207 0.328 4.185 1.00 96.12 100 VAL A N 1
ATOM 785 C CA . VAL A 1 100 ? -8.179 -1.029 3.592 1.00 96.12 100 VAL A CA 1
ATOM 786 C C . VAL A 1 100 ? -8.568 -1.036 2.114 1.00 96.12 100 VAL A C 1
ATOM 788 O O . VAL A 1 100 ? -7.888 -1.666 1.308 1.00 96.12 100 VAL A O 1
ATOM 791 N N . GLY A 1 101 ? -9.668 -0.364 1.759 1.00 95.94 101 GLY A N 1
ATOM 792 C CA . GLY A 1 101 ? -10.177 -0.372 0.386 1.00 95.94 101 GLY A CA 1
ATOM 793 C C . GLY A 1 101 ? -9.208 0.279 -0.598 1.00 95.94 101 GLY A C 1
ATOM 794 O O . GLY A 1 101 ? -8.959 -0.270 -1.669 1.00 95.94 101 GLY A O 1
ATOM 795 N N . VAL A 1 102 ? -8.619 1.414 -0.217 1.00 96.25 102 VAL A N 1
ATOM 796 C CA . VAL A 1 102 ? -7.663 2.118 -1.078 1.00 96.25 102 VAL A CA 1
ATOM 797 C C . VAL A 1 102 ? -6.365 1.326 -1.229 1.00 96.25 102 VAL A C 1
ATOM 799 O O . VAL A 1 102 ? -5.918 1.141 -2.356 1.00 96.25 102 VAL A O 1
ATOM 802 N N . GLU A 1 103 ? -5.795 0.785 -0.144 1.00 96.25 103 GLU A N 1
ATOM 803 C CA . GLU A 1 103 ? -4.581 -0.045 -0.245 1.00 96.25 103 GLU A CA 1
ATOM 804 C C . GLU A 1 103 ? -4.814 -1.298 -1.103 1.00 96.25 103 GLU A C 1
ATOM 806 O O . GLU A 1 103 ? -3.919 -1.698 -1.840 1.00 96.25 103 GLU A O 1
ATOM 811 N N . LEU A 1 104 ? -6.015 -1.891 -1.067 1.00 97.19 104 LEU A N 1
ATOM 812 C CA . LEU A 1 104 ? -6.363 -3.026 -1.926 1.00 97.19 104 LEU A CA 1
ATOM 813 C C . LEU A 1 104 ? -6.370 -2.643 -3.411 1.00 97.19 104 LEU A C 1
ATOM 815 O O . LEU A 1 104 ? -5.767 -3.343 -4.220 1.00 97.19 104 LEU A O 1
ATOM 819 N N . ILE A 1 105 ? -7.038 -1.542 -3.774 1.00 97.75 105 ILE A N 1
ATOM 820 C CA . ILE A 1 105 ? -7.103 -1.067 -5.167 1.00 97.75 105 ILE A CA 1
ATOM 821 C C . ILE A 1 105 ? -5.700 -0.727 -5.676 1.00 97.75 105 ILE A C 1
ATOM 823 O O . ILE A 1 105 ? -5.317 -1.142 -6.767 1.00 97.75 105 ILE A O 1
ATOM 827 N N . LEU A 1 106 ? -4.922 -0.011 -4.864 1.00 96.44 106 LEU A N 1
ATOM 828 C CA . LEU A 1 106 ? -3.542 0.355 -5.168 1.00 96.44 106 LEU A CA 1
ATOM 829 C C . LEU A 1 106 ? -2.648 -0.883 -5.328 1.00 96.44 106 LEU A C 1
ATOM 831 O O . LEU A 1 106 ? -1.872 -0.963 -6.279 1.00 96.44 106 LEU A O 1
ATOM 835 N N . TRP A 1 107 ? -2.786 -1.875 -4.449 1.00 98.06 107 TRP A N 1
ATOM 836 C CA . TRP A 1 107 ? -2.057 -3.137 -4.555 1.00 98.06 107 TRP A CA 1
ATOM 837 C C . TRP A 1 107 ? -2.425 -3.913 -5.826 1.00 98.06 107 TRP A C 1
ATOM 839 O O . TRP A 1 107 ? -1.526 -4.342 -6.543 1.00 98.06 107 TRP A O 1
ATOM 849 N N . LEU A 1 108 ? -3.716 -4.035 -6.161 1.00 97.81 108 LEU A N 1
ATOM 850 C CA . LEU A 1 108 ? -4.165 -4.689 -7.398 1.00 97.81 108 LEU A CA 1
ATOM 851 C C . LEU A 1 108 ? -3.662 -3.960 -8.651 1.00 97.81 108 LEU A C 1
ATOM 853 O O . LEU A 1 108 ? -3.205 -4.608 -9.591 1.00 97.81 108 LEU A O 1
ATOM 857 N N . GLY A 1 109 ? -3.686 -2.624 -8.645 1.00 96.38 109 GLY A N 1
ATOM 858 C CA . GLY A 1 109 ? -3.076 -1.815 -9.700 1.00 96.38 109 GLY A CA 1
ATOM 859 C C . GLY A 1 109 ? -1.579 -2.100 -9.839 1.00 96.38 109 GLY A C 1
ATOM 860 O O . GLY A 1 109 ? -1.090 -2.279 -10.948 1.00 96.38 109 GLY A O 1
ATOM 861 N N . CYS A 1 110 ? -0.865 -2.245 -8.720 1.00 96.12 110 CYS A N 1
ATOM 862 C CA . CYS A 1 110 ? 0.549 -2.624 -8.715 1.00 96.12 110 CYS A CA 1
ATOM 863 C C . CYS A 1 110 ? 0.789 -4.009 -9.323 1.00 96.12 110 CYS A C 1
ATOM 865 O O . CYS A 1 110 ? 1.663 -4.156 -10.172 1.00 96.12 110 CYS A O 1
ATOM 867 N N . VAL A 1 111 ? -0.003 -5.013 -8.916 1.00 97.69 111 VAL A N 1
ATOM 868 C CA . VAL A 1 111 ? 0.072 -6.380 -9.460 1.00 97.69 111 VAL A CA 1
ATOM 869 C C . VAL A 1 111 ? -0.095 -6.342 -10.974 1.00 97.69 111 VAL A C 1
ATOM 871 O O . VAL A 1 111 ? 0.688 -6.964 -11.691 1.00 97.69 111 VAL A O 1
ATOM 874 N N . PHE A 1 112 ? -1.087 -5.594 -11.459 1.00 96.25 112 PHE A N 1
ATOM 875 C CA . PHE A 1 112 ? -1.336 -5.438 -12.885 1.00 96.25 112 PHE A CA 1
ATOM 876 C C . PHE A 1 112 ? -0.145 -4.796 -13.606 1.00 96.25 112 PHE A C 1
ATOM 878 O O . PHE A 1 112 ? 0.329 -5.355 -14.592 1.00 96.25 112 PHE A O 1
ATOM 885 N N . THR A 1 113 ? 0.392 -3.687 -13.090 1.00 94.31 113 THR A N 1
ATOM 886 C CA . THR A 1 113 ? 1.541 -2.994 -13.694 1.00 94.31 113 THR A CA 1
ATOM 887 C C . THR A 1 113 ? 2.796 -3.870 -13.724 1.00 94.31 113 THR A C 1
ATOM 889 O O . THR A 1 113 ? 3.411 -4.000 -14.781 1.00 94.31 113 THR A O 1
ATOM 892 N N . VAL A 1 114 ? 3.151 -4.524 -12.611 1.00 95.38 114 VAL A N 1
ATOM 893 C CA . VAL A 1 114 ? 4.313 -5.432 -12.540 1.00 95.38 114 VAL A CA 1
ATOM 894 C C . VAL A 1 114 ? 4.141 -6.606 -13.505 1.00 95.38 114 VAL A C 1
ATOM 896 O O . VAL A 1 114 ? 5.072 -6.949 -14.230 1.00 95.38 114 VAL A O 1
ATOM 899 N N . SER A 1 115 ? 2.944 -7.198 -13.568 1.00 95.12 115 SER A N 1
ATOM 900 C CA . SER A 1 115 ? 2.665 -8.329 -14.464 1.00 95.12 115 SER A CA 1
ATOM 901 C C . SER A 1 115 ? 2.729 -7.923 -15.937 1.00 95.12 115 SER A C 1
ATOM 903 O O . SER A 1 115 ? 3.292 -8.651 -16.752 1.00 95.12 115 SER A O 1
ATOM 905 N N . ALA A 1 116 ? 2.189 -6.752 -16.286 1.00 92.38 116 ALA A N 1
ATOM 906 C CA . ALA A 1 116 ? 2.240 -6.222 -17.645 1.00 92.38 116 ALA A CA 1
ATOM 907 C C . ALA A 1 116 ? 3.685 -5.950 -18.090 1.00 92.38 116 ALA A C 1
ATOM 909 O O . ALA A 1 116 ? 4.064 -6.319 -19.202 1.00 92.38 116 ALA A O 1
ATOM 910 N N . GLN A 1 117 ? 4.507 -5.375 -17.207 1.00 90.19 117 GLN A N 1
ATOM 911 C CA . GLN A 1 117 ? 5.933 -5.174 -17.466 1.00 90.19 117 GLN A CA 1
ATOM 912 C C . GLN A 1 117 ? 6.671 -6.501 -17.610 1.00 90.19 117 GLN A C 1
ATOM 914 O O . GLN A 1 117 ? 7.400 -6.679 -18.578 1.00 90.19 117 GLN A O 1
ATOM 919 N N . ALA A 1 118 ? 6.436 -7.460 -16.711 1.00 91.50 118 ALA A N 1
ATOM 920 C CA . ALA A 1 118 ? 7.065 -8.775 -16.781 1.00 91.50 118 ALA A CA 1
ATOM 921 C C . ALA A 1 118 ? 6.707 -9.537 -18.067 1.00 91.50 118 ALA A C 1
ATOM 923 O O . ALA A 1 118 ? 7.547 -10.248 -18.614 1.00 91.50 118 ALA A O 1
ATOM 924 N N . TYR A 1 119 ? 5.475 -9.381 -18.560 1.00 91.44 119 TYR A N 1
ATOM 925 C CA . TYR A 1 119 ? 5.024 -9.989 -19.811 1.00 91.44 119 TYR A CA 1
ATOM 926 C C . TYR A 1 119 ? 5.668 -9.351 -21.050 1.00 91.44 119 TYR A C 1
ATOM 928 O O . TYR A 1 119 ? 5.965 -10.049 -22.017 1.00 91.44 119 TYR A O 1
ATOM 936 N N . LYS A 1 120 ? 5.875 -8.029 -21.036 1.00 86.69 120 LYS A N 1
ATOM 937 C CA . LYS A 1 120 ? 6.460 -7.279 -22.160 1.00 86.69 120 LYS A CA 1
ATOM 938 C C . LYS A 1 120 ? 7.985 -7.241 -22.155 1.00 86.69 120 LYS A C 1
ATOM 940 O O . LYS A 1 120 ? 8.584 -7.038 -23.207 1.00 86.69 120 LYS A O 1
ATOM 945 N N . ALA A 1 121 ? 8.609 -7.426 -20.998 1.00 84.56 121 ALA A N 1
ATOM 946 C CA . ALA A 1 121 ? 10.051 -7.398 -20.851 1.00 84.56 121 ALA A CA 1
ATOM 947 C C . ALA A 1 121 ? 10.714 -8.485 -21.708 1.00 84.56 121 ALA A C 1
ATOM 949 O O . ALA A 1 121 ? 10.439 -9.678 -21.565 1.00 84.56 121 ALA A O 1
ATOM 950 N N . ASN A 1 122 ? 11.650 -8.079 -22.568 1.00 84.88 122 ASN A N 1
ATOM 951 C CA . ASN A 1 122 ? 12.542 -9.019 -23.233 1.00 84.88 122 ASN A CA 1
ATOM 952 C C . ASN A 1 122 ? 13.641 -9.446 -22.251 1.00 84.88 122 ASN A C 1
ATOM 954 O O . ASN A 1 122 ? 14.747 -8.901 -22.247 1.00 84.88 122 ASN A O 1
ATOM 958 N N . TRP A 1 123 ? 13.323 -10.416 -21.394 1.00 84.12 123 TRP A N 1
ATOM 959 C CA . TRP A 1 123 ? 14.223 -10.917 -20.351 1.00 84.12 123 TRP A CA 1
ATOM 960 C C . TRP A 1 123 ? 15.597 -11.343 -20.882 1.00 84.12 123 TRP A C 1
ATOM 962 O O . TRP A 1 123 ? 16.591 -11.195 -20.178 1.00 84.12 123 TRP A O 1
ATOM 972 N N . GLY A 1 124 ? 15.681 -11.801 -22.137 1.00 82.75 124 GLY A N 1
ATOM 973 C CA . GLY A 1 124 ? 16.954 -12.144 -22.772 1.00 82.75 124 GLY A CA 1
ATOM 974 C C . GLY A 1 124 ? 17.896 -10.946 -22.921 1.00 82.75 124 GLY A C 1
ATOM 975 O O . GLY A 1 124 ? 19.096 -11.095 -22.724 1.00 82.75 124 GLY A O 1
ATOM 976 N N . GLN A 1 125 ? 17.362 -9.754 -23.203 1.00 79.50 125 GLN A N 1
ATOM 977 C CA . GLN A 1 125 ? 18.149 -8.517 -23.267 1.00 79.50 125 GLN A CA 1
ATOM 978 C C . GLN A 1 125 ? 18.475 -7.976 -21.870 1.00 79.50 125 GLN A C 1
ATOM 980 O O . GLN A 1 125 ? 19.585 -7.515 -21.637 1.00 79.50 125 GLN A O 1
ATOM 985 N N . LEU A 1 126 ? 17.548 -8.071 -20.914 1.00 79.44 126 LEU A N 1
ATOM 986 C CA . LEU A 1 126 ? 17.771 -7.594 -19.540 1.00 79.44 126 LEU A CA 1
ATOM 987 C C . LEU A 1 126 ? 18.860 -8.377 -18.790 1.00 79.44 126 LEU A C 1
ATOM 989 O O . LEU A 1 126 ? 19.518 -7.819 -17.914 1.00 79.44 126 LEU A O 1
ATOM 993 N N . VAL A 1 127 ? 19.049 -9.656 -19.128 1.00 83.00 127 VAL A N 1
ATOM 994 C CA . VAL A 1 127 ? 20.025 -10.557 -18.484 1.00 83.00 127 VAL A CA 1
ATOM 995 C C . VAL A 1 127 ? 21.237 -10.827 -19.393 1.00 83.00 127 VAL A C 1
ATOM 997 O O . VAL A 1 127 ? 22.097 -11.644 -19.069 1.00 83.00 127 VAL A O 1
ATOM 1000 N N . ALA A 1 128 ? 21.332 -10.144 -20.538 1.00 85.19 128 ALA A N 1
ATOM 1001 C CA . ALA A 1 128 ? 22.472 -10.291 -21.431 1.00 85.19 128 ALA A CA 1
ATOM 1002 C C . ALA A 1 128 ? 23.779 -9.839 -20.743 1.00 85.19 128 ALA A C 1
ATOM 1004 O O . ALA A 1 128 ? 23.758 -8.912 -19.927 1.00 85.19 128 ALA A O 1
ATOM 1005 N N . PRO A 1 129 ? 24.925 -10.467 -21.068 1.00 87.31 129 PRO A N 1
ATOM 1006 C CA . PRO A 1 129 ? 26.225 -10.022 -20.580 1.00 87.31 129 PRO A CA 1
ATOM 1007 C C . PRO A 1 129 ? 26.499 -8.564 -20.960 1.00 87.31 129 PRO A C 1
ATOM 1009 O O . PRO A 1 129 ? 26.155 -8.139 -22.064 1.00 87.31 129 PRO A O 1
ATOM 1012 N N . ASP A 1 130 ? 27.184 -7.830 -20.082 1.00 88.06 130 ASP A N 1
ATOM 1013 C CA . ASP A 1 130 ? 27.408 -6.387 -20.243 1.00 88.06 130 ASP A CA 1
ATOM 1014 C C . ASP A 1 130 ? 28.054 -6.034 -21.602 1.00 88.06 130 ASP A C 1
ATOM 1016 O O . ASP A 1 130 ? 27.614 -5.096 -22.261 1.00 88.06 130 ASP A O 1
ATOM 1020 N N . TRP A 1 131 ? 28.992 -6.855 -22.095 1.00 85.00 131 TRP A N 1
ATOM 1021 C CA . TRP A 1 131 ? 29.661 -6.654 -23.390 1.00 85.00 131 TRP A CA 1
ATOM 1022 C C . TRP A 1 131 ? 28.728 -6.763 -24.611 1.00 85.00 131 TRP A C 1
ATOM 1024 O O . TRP A 1 131 ? 28.974 -6.119 -25.628 1.00 85.00 131 TRP A O 1
ATOM 1034 N N . VAL A 1 132 ? 27.649 -7.556 -24.534 1.00 81.50 132 VAL A N 1
ATOM 1035 C CA . VAL A 1 132 ? 26.644 -7.654 -25.613 1.00 81.50 132 VAL A CA 1
ATOM 1036 C C . VAL A 1 132 ? 25.803 -6.383 -25.660 1.00 81.50 132 VAL A C 1
ATOM 1038 O O . VAL A 1 132 ? 25.447 -5.905 -26.731 1.00 81.50 132 VAL A O 1
ATOM 1041 N N . LEU A 1 133 ? 25.472 -5.845 -24.488 1.00 79.81 133 LEU A N 1
ATOM 1042 C CA . LEU A 1 133 ? 24.621 -4.669 -24.344 1.00 79.81 133 LEU A CA 1
ATOM 1043 C C . LEU A 1 133 ? 25.355 -3.370 -24.673 1.00 79.81 133 LEU A C 1
ATOM 1045 O O . LEU A 1 133 ? 24.744 -2.449 -25.218 1.00 79.81 133 LEU A O 1
ATOM 1049 N N . GLU A 1 134 ? 26.646 -3.306 -24.348 1.00 81.25 134 GLU A N 1
ATOM 1050 C CA . GLU A 1 134 ? 27.528 -2.189 -24.683 1.00 81.25 134 GLU A CA 1
ATOM 1051 C C . GLU A 1 134 ? 27.706 -2.062 -26.201 1.00 81.25 134 GLU A C 1
ATOM 1053 O O . GLU A 1 134 ? 27.636 -0.963 -26.735 1.00 81.25 134 GLU A O 1
ATOM 1058 N N . ALA A 1 135 ? 27.798 -3.184 -26.924 1.00 80.88 135 ALA A N 1
ATOM 1059 C CA . ALA A 1 135 ? 27.928 -3.189 -28.383 1.00 80.88 135 ALA A CA 1
ATOM 1060 C C . ALA A 1 135 ? 26.714 -2.604 -29.139 1.00 80.88 135 ALA A C 1
ATOM 1062 O O . ALA A 1 135 ? 26.823 -2.326 -30.333 1.00 80.88 135 ALA A O 1
ATOM 1063 N N . VAL A 1 136 ? 25.561 -2.449 -28.477 1.00 79.06 136 VAL A N 1
ATOM 1064 C CA . VAL A 1 136 ? 24.307 -1.962 -29.084 1.00 79.06 136 VAL A CA 1
ATOM 1065 C C . VAL A 1 136 ? 23.835 -0.646 -28.439 1.00 79.06 136 VAL A C 1
ATOM 1067 O O . VAL A 1 136 ? 22.736 -0.192 -28.729 1.00 79.06 136 VAL A O 1
ATOM 1070 N N . ASP A 1 137 ? 24.625 -0.024 -27.554 1.00 81.31 137 ASP A N 1
ATOM 1071 C CA . ASP A 1 137 ? 24.259 1.199 -26.807 1.00 81.31 137 ASP A CA 1
ATOM 1072 C C . ASP A 1 137 ? 22.956 1.088 -25.971 1.00 81.31 137 ASP A C 1
ATOM 1074 O O . ASP A 1 137 ? 22.360 2.086 -25.557 1.00 81.31 137 ASP A O 1
ATOM 1078 N N . ILE A 1 138 ? 22.505 -0.136 -25.658 1.00 79.12 138 ILE A N 1
ATOM 1079 C CA . ILE A 1 138 ? 21.286 -0.398 -24.859 1.00 79.12 138 ILE A CA 1
ATOM 1080 C C . ILE A 1 138 ? 21.616 -0.568 -23.364 1.00 79.12 138 ILE A C 1
ATOM 1082 O O . ILE A 1 138 ? 20.731 -0.477 -22.510 1.00 79.12 138 ILE A O 1
ATOM 1086 N N . TYR A 1 139 ? 22.893 -0.764 -23.025 1.00 81.38 139 TYR A N 1
ATOM 1087 C CA . TYR A 1 139 ? 23.373 -1.040 -21.666 1.00 81.38 139 TYR A CA 1
ATOM 1088 C C . TYR A 1 139 ? 22.800 -0.147 -20.544 1.00 81.38 139 TYR A C 1
ATOM 1090 O O . TYR A 1 139 ? 22.262 -0.699 -19.580 1.00 81.38 139 TYR A O 1
ATOM 1098 N N . PRO A 1 140 ? 22.858 1.200 -20.609 1.00 85.50 140 PRO A N 1
ATOM 1099 C CA . PRO A 1 140 ? 22.364 2.026 -19.504 1.00 85.50 140 PRO A CA 1
ATOM 1100 C C . PRO A 1 140 ? 20.846 1.890 -19.312 1.00 85.50 140 PRO A C 1
ATOM 1102 O O . PRO A 1 140 ? 20.353 1.899 -18.183 1.00 85.50 140 PRO A O 1
ATOM 1105 N N . TRP A 1 141 ? 20.104 1.702 -20.403 1.00 85.56 141 TRP A N 1
ATOM 1106 C CA . TRP A 1 141 ? 18.646 1.630 -20.396 1.00 85.56 141 TRP A CA 1
ATOM 1107 C C . TRP A 1 141 ? 18.126 0.288 -19.891 1.00 85.56 141 TRP A C 1
ATOM 1109 O O . TRP A 1 141 ? 17.131 0.254 -19.169 1.00 85.56 141 TRP A O 1
ATOM 1119 N N . SER A 1 142 ? 18.811 -0.815 -20.207 1.00 84.50 142 SER A N 1
ATOM 1120 C CA . SER A 1 142 ? 18.442 -2.133 -19.681 1.00 84.50 142 SER A CA 1
ATOM 1121 C C . SER A 1 142 ? 18.662 -2.221 -18.170 1.00 84.50 142 SER A C 1
ATOM 1123 O O . SER A 1 142 ? 17.806 -2.756 -17.464 1.00 84.50 142 SER A O 1
ATOM 1125 N N . LYS A 1 143 ? 19.752 -1.638 -17.647 1.00 88.31 143 LYS A N 1
ATOM 1126 C CA . LYS A 1 143 ? 19.982 -1.557 -16.195 1.00 88.31 143 LYS A CA 1
ATOM 1127 C C . LYS A 1 143 ? 18.925 -0.692 -15.514 1.00 88.31 143 LYS A C 1
ATOM 1129 O O . LYS A 1 143 ? 18.397 -1.118 -14.495 1.00 88.31 143 LYS A O 1
ATOM 1134 N N . LEU A 1 144 ? 18.577 0.456 -16.096 1.00 90.50 144 LEU A N 1
ATOM 1135 C CA . LEU A 1 144 ? 17.540 1.343 -15.562 1.00 90.50 144 LEU A CA 1
ATOM 1136 C C . LEU A 1 144 ? 16.150 0.681 -15.547 1.00 90.50 144 LEU A C 1
ATOM 1138 O O . LEU A 1 144 ? 15.418 0.779 -14.570 1.00 90.50 144 LEU A O 1
ATOM 1142 N N . ALA A 1 145 ? 15.792 -0.055 -16.601 1.00 89.38 145 ALA A N 1
ATOM 1143 C CA . ALA A 1 145 ? 14.541 -0.814 -16.632 1.00 89.38 145 ALA A CA 1
ATOM 1144 C C . ALA A 1 145 ? 14.527 -1.957 -15.603 1.00 89.38 145 ALA A C 1
ATOM 1146 O O . ALA A 1 145 ? 13.489 -2.248 -15.005 1.00 89.38 145 ALA A O 1
ATOM 1147 N N . LEU A 1 146 ? 15.677 -2.598 -15.366 1.00 90.38 146 LEU A N 1
ATOM 1148 C CA . LEU A 1 146 ? 15.814 -3.627 -14.339 1.00 90.38 146 LEU A CA 1
ATOM 1149 C C . LEU A 1 146 ? 15.693 -3.043 -12.924 1.00 90.38 146 LEU A C 1
ATOM 1151 O O . LEU A 1 146 ? 14.993 -3.630 -12.098 1.00 90.38 146 LEU A O 1
ATOM 1155 N N . THR A 1 147 ? 16.346 -1.910 -12.631 1.00 93.56 147 THR A N 1
ATOM 1156 C CA . THR A 1 147 ? 16.240 -1.251 -11.315 1.00 93.56 147 THR A CA 1
ATOM 1157 C C . THR A 1 147 ? 14.805 -0.843 -11.030 1.00 93.56 147 THR A C 1
ATOM 1159 O O . THR A 1 147 ? 14.282 -1.181 -9.967 1.00 93.56 147 THR A O 1
ATOM 1162 N N . GLN A 1 148 ? 14.132 -0.270 -12.022 1.00 93.25 148 GLN A N 1
ATOM 1163 C CA . GLN A 1 148 ? 12.725 0.086 -11.927 1.00 93.25 148 GLN A CA 1
ATOM 1164 C C . GLN A 1 148 ? 11.831 -1.130 -11.673 1.00 93.25 148 GLN A C 1
ATOM 1166 O O . GLN A 1 148 ? 10.961 -1.103 -10.805 1.00 93.25 148 GLN A O 1
ATOM 1171 N N . PHE A 1 149 ? 12.051 -2.245 -12.376 1.00 93.06 149 PHE A N 1
ATOM 1172 C CA . PHE A 1 149 ? 11.287 -3.470 -12.127 1.00 93.06 149 PHE A CA 1
ATOM 1173 C C . PHE A 1 149 ? 11.470 -3.978 -10.684 1.00 93.06 149 PHE A C 1
ATOM 1175 O O . PHE A 1 149 ? 10.513 -4.439 -10.050 1.00 93.06 149 PHE A O 1
ATOM 1182 N N . VAL A 1 150 ? 12.686 -3.870 -10.137 1.00 95.50 150 VAL A N 1
ATOM 1183 C CA . VAL A 1 150 ? 13.001 -4.246 -8.749 1.00 95.50 150 VAL A CA 1
ATOM 1184 C C . VAL A 1 150 ? 12.329 -3.306 -7.745 1.00 95.50 150 VAL A C 1
ATOM 1186 O O . VAL A 1 150 ? 11.745 -3.782 -6.764 1.00 95.50 150 VAL A O 1
ATOM 1189 N N . PHE A 1 151 ? 12.366 -1.992 -7.968 1.00 95.94 151 PHE A N 1
ATOM 1190 C CA . PHE A 1 151 ? 11.708 -1.017 -7.095 1.00 95.94 151 PHE A CA 1
ATOM 1191 C C . PHE A 1 151 ? 10.189 -1.145 -7.134 1.00 95.94 151 PHE A C 1
ATOM 1193 O O . PHE A 1 151 ? 9.573 -1.264 -6.070 1.00 95.94 151 PHE A O 1
ATOM 1200 N N . LEU A 1 152 ? 9.598 -1.300 -8.316 1.00 95.44 152 LEU A N 1
ATOM 1201 C CA . LEU A 1 152 ? 8.170 -1.545 -8.463 1.00 95.44 152 LEU A CA 1
ATOM 1202 C C . LEU A 1 152 ? 7.735 -2.860 -7.789 1.00 95.44 152 LEU A C 1
ATOM 1204 O O . LEU A 1 152 ? 6.710 -2.901 -7.105 1.00 95.44 152 LEU A O 1
ATOM 1208 N N . SER A 1 153 ? 8.535 -3.926 -7.898 1.00 96.81 153 SER A N 1
ATOM 1209 C CA . SER A 1 153 ? 8.295 -5.193 -7.185 1.00 96.81 153 SER A CA 1
ATOM 1210 C C . SER A 1 153 ? 8.416 -5.036 -5.663 1.00 96.81 153 SER A C 1
ATOM 1212 O O . SER A 1 153 ? 7.658 -5.635 -4.894 1.00 96.81 153 SER A O 1
ATOM 1214 N N . THR A 1 154 ? 9.335 -4.188 -5.204 1.00 97.19 154 THR A N 1
ATOM 1215 C CA . THR A 1 154 ? 9.481 -3.849 -3.782 1.00 97.19 154 THR A CA 1
ATOM 1216 C C . THR A 1 154 ? 8.276 -3.047 -3.284 1.00 97.19 154 THR A C 1
ATOM 1218 O O . THR A 1 154 ? 7.736 -3.344 -2.214 1.00 97.19 154 THR A O 1
ATOM 1221 N N . LEU A 1 155 ? 7.788 -2.082 -4.071 1.00 96.62 155 LEU A N 1
ATOM 1222 C CA . LEU A 1 155 ? 6.557 -1.342 -3.792 1.00 96.62 155 LEU A CA 1
ATOM 1223 C C . LEU A 1 155 ? 5.340 -2.264 -3.734 1.00 96.62 155 LEU A C 1
ATOM 1225 O O . LEU A 1 155 ? 4.535 -2.129 -2.812 1.00 96.62 155 LEU A O 1
ATOM 1229 N N . LEU A 1 156 ? 5.225 -3.226 -4.653 1.00 97.62 156 LEU A N 1
ATOM 1230 C CA . LEU A 1 156 ? 4.166 -4.234 -4.640 1.00 97.62 156 LEU A CA 1
ATOM 1231 C C . LEU A 1 156 ? 4.118 -4.968 -3.292 1.00 97.62 156 LEU A C 1
ATOM 1233 O O . LEU A 1 156 ? 3.053 -5.087 -2.677 1.00 97.62 156 LEU A O 1
ATOM 1237 N N . PHE A 1 157 ? 5.275 -5.420 -2.804 1.00 97.50 157 PHE A N 1
ATOM 1238 C CA . PHE A 1 157 ? 5.375 -6.108 -1.520 1.00 97.50 157 PHE A CA 1
ATOM 1239 C C . PHE A 1 157 ? 5.049 -5.187 -0.334 1.00 97.50 157 PHE A C 1
ATOM 1241 O O . PHE A 1 157 ? 4.300 -5.572 0.567 1.00 97.50 157 PHE A O 1
ATOM 1248 N N . LEU A 1 158 ? 5.541 -3.945 -0.343 1.00 96.38 158 LEU A N 1
ATOM 1249 C CA . LEU A 1 158 ? 5.220 -2.958 0.693 1.00 96.38 158 LEU A CA 1
ATOM 1250 C C . LEU A 1 158 ? 3.720 -2.634 0.737 1.00 96.38 158 LEU A C 1
ATOM 1252 O O . LEU A 1 158 ? 3.133 -2.599 1.821 1.00 96.38 158 LEU A O 1
ATOM 1256 N N . ARG A 1 159 ? 3.071 -2.458 -0.420 1.00 95.69 159 ARG A N 1
ATOM 1257 C CA . ARG A 1 159 ? 1.619 -2.232 -0.520 1.00 95.69 159 ARG A CA 1
ATOM 1258 C C . ARG A 1 159 ? 0.826 -3.428 -0.011 1.00 95.69 159 ARG A C 1
ATOM 1260 O O . ARG A 1 159 ? -0.143 -3.238 0.722 1.00 95.69 159 ARG A O 1
ATOM 1267 N N . PHE A 1 160 ? 1.276 -4.651 -0.290 1.00 97.38 160 PHE A N 1
ATOM 1268 C CA . PHE A 1 160 ? 0.671 -5.847 0.295 1.00 97.38 160 PHE A CA 1
ATOM 1269 C C . PHE A 1 160 ? 0.761 -5.844 1.827 1.00 97.38 160 PHE A C 1
ATOM 1271 O O . PHE A 1 160 ? -0.235 -6.092 2.510 1.00 97.38 160 PHE A O 1
ATOM 1278 N N . ILE A 1 161 ? 1.931 -5.502 2.383 1.00 96.00 161 ILE A N 1
ATOM 1279 C CA . ILE A 1 161 ? 2.106 -5.368 3.834 1.00 96.00 161 ILE A CA 1
ATOM 1280 C C . ILE A 1 161 ? 1.134 -4.325 4.391 1.00 96.00 161 ILE A C 1
ATOM 1282 O O . ILE A 1 161 ? 0.470 -4.601 5.392 1.00 96.00 161 ILE A O 1
ATOM 1286 N N . PHE A 1 162 ? 1.013 -3.152 3.762 1.00 94.81 162 PHE A N 1
ATOM 1287 C CA . PHE A 1 162 ? 0.071 -2.121 4.204 1.00 94.81 162 PHE A CA 1
ATOM 1288 C C . PHE A 1 162 ? -1.377 -2.590 4.151 1.00 94.81 162 PHE A C 1
ATOM 1290 O O . PHE A 1 162 ? -2.107 -2.365 5.116 1.00 94.81 162 PHE A O 1
ATOM 1297 N N . PHE A 1 163 ? -1.774 -3.292 3.092 1.00 96.38 163 PHE A N 1
ATOM 1298 C CA . PHE A 1 163 ? -3.106 -3.869 2.965 1.00 96.38 163 PHE A CA 1
ATOM 1299 C C . PHE A 1 163 ? -3.408 -4.872 4.090 1.00 96.38 163 PHE A C 1
ATOM 1301 O O . PHE A 1 163 ? -4.375 -4.697 4.835 1.00 96.38 163 PHE A O 1
ATOM 1308 N N . VAL A 1 164 ? -2.554 -5.885 4.287 1.00 96.19 164 VAL A N 1
ATOM 1309 C CA . VAL A 1 164 ? -2.727 -6.888 5.357 1.00 96.19 164 VAL A CA 1
ATOM 1310 C C . VAL A 1 164 ? -2.808 -6.204 6.718 1.00 96.19 164 VAL A C 1
ATOM 1312 O O . VAL A 1 164 ? -3.635 -6.535 7.570 1.00 96.19 164 VAL A O 1
ATOM 1315 N N . ARG A 1 165 ? -1.957 -5.205 6.927 1.00 92.94 165 ARG A N 1
ATOM 1316 C CA . ARG A 1 165 ? -1.910 -4.445 8.165 1.00 92.94 165 ARG A CA 1
ATOM 1317 C C . ARG A 1 165 ? -3.176 -3.626 8.393 1.00 92.94 165 ARG A C 1
ATOM 1319 O O . ARG A 1 165 ? -3.676 -3.619 9.517 1.00 92.94 165 ARG A O 1
ATOM 1326 N N . ALA A 1 166 ? -3.703 -2.984 7.356 1.00 93.00 166 ALA A N 1
ATOM 1327 C CA . ALA A 1 166 ? -4.960 -2.253 7.406 1.00 93.00 166 ALA A CA 1
ATOM 1328 C C . ALA A 1 166 ? -6.116 -3.194 7.782 1.00 93.00 166 ALA A C 1
ATOM 1330 O O . ALA A 1 166 ? -6.928 -2.866 8.650 1.00 93.00 166 ALA A O 1
ATOM 1331 N N . CYS A 1 167 ? -6.140 -4.408 7.222 1.00 95.38 167 CYS A N 1
ATOM 1332 C CA . CYS A 1 167 ? -7.115 -5.442 7.578 1.00 95.38 167 CYS A CA 1
ATOM 1333 C C . CYS A 1 167 ? -7.023 -5.822 9.063 1.00 95.38 167 CYS A C 1
ATOM 1335 O O . CYS A 1 167 ? -8.037 -5.852 9.766 1.00 95.38 167 CYS A O 1
ATOM 1337 N N . VAL A 1 168 ? -5.805 -6.049 9.568 1.00 93.19 168 VAL A N 1
ATOM 1338 C CA . VAL A 1 168 ? -5.561 -6.338 10.991 1.00 93.19 168 VAL A CA 1
ATOM 1339 C C . VAL A 1 168 ? -5.988 -5.168 11.881 1.00 93.19 168 VAL A C 1
ATOM 1341 O O . VAL A 1 168 ? -6.519 -5.386 12.969 1.00 93.19 168 VAL A O 1
ATOM 1344 N N . GLU A 1 169 ? -5.773 -3.926 11.454 1.00 90.75 169 GLU A N 1
ATOM 1345 C CA . GLU A 1 169 ? -6.183 -2.736 12.200 1.00 90.75 169 GLU A CA 1
ATOM 1346 C C . GLU A 1 169 ? -7.710 -2.607 12.273 1.00 90.75 169 GLU A C 1
ATOM 1348 O O . GLU A 1 169 ? -8.254 -2.377 13.355 1.00 90.75 169 GLU A O 1
ATOM 1353 N N . VAL A 1 170 ? -8.419 -2.854 11.167 1.00 92.56 170 VAL A N 1
ATOM 1354 C CA . VAL A 1 170 ? -9.889 -2.907 11.149 1.00 92.56 170 VAL A CA 1
ATOM 1355 C C . VAL A 1 170 ? -10.415 -4.000 12.080 1.00 92.56 170 VAL A C 1
ATOM 1357 O O . VAL A 1 170 ? -11.337 -3.742 12.855 1.00 92.56 170 VAL A O 1
ATOM 1360 N N . ASP A 1 171 ? -9.837 -5.202 12.041 1.00 91.69 171 ASP A N 1
ATOM 1361 C CA . ASP A 1 171 ? -10.233 -6.304 12.925 1.00 91.69 171 ASP A CA 1
ATOM 1362 C C . ASP A 1 171 ? -9.993 -5.966 14.406 1.00 91.69 171 ASP A C 1
ATOM 1364 O O . ASP A 1 171 ? -10.877 -6.144 15.250 1.00 91.69 171 ASP A O 1
ATOM 1368 N N . ARG A 1 172 ? -8.832 -5.382 14.728 1.00 88.25 172 ARG A N 1
ATOM 1369 C CA . ARG A 1 172 ? -8.528 -4.906 16.086 1.00 88.25 172 ARG A CA 1
ATOM 1370 C C . ARG A 1 172 ? -9.538 -3.868 16.557 1.00 88.25 172 ARG A C 1
ATOM 1372 O O . ARG A 1 172 ? -10.058 -4.000 17.659 1.00 88.25 172 ARG A O 1
ATOM 1379 N N . LEU A 1 173 ? -9.884 -2.894 15.719 1.00 87.12 173 LEU A N 1
ATOM 1380 C CA . LEU A 1 173 ? -10.854 -1.857 16.074 1.00 87.12 173 LEU A CA 1
ATOM 1381 C C . LEU A 1 173 ? -12.272 -2.409 16.242 1.00 87.12 173 LEU A C 1
ATOM 1383 O O . LEU A 1 173 ? -13.006 -1.947 17.116 1.00 87.12 173 LEU A O 1
ATOM 1387 N N . LYS A 1 174 ? -12.663 -3.421 15.459 1.00 89.25 174 LYS A N 1
ATOM 1388 C CA . LYS A 1 174 ? -13.928 -4.142 15.670 1.00 89.25 174 LYS A CA 1
ATOM 1389 C C . LYS A 1 174 ? -13.940 -4.840 17.033 1.00 89.25 174 LYS A C 1
ATOM 1391 O O . LYS A 1 174 ? -14.917 -4.707 17.768 1.00 89.25 174 LYS A O 1
ATOM 1396 N N . LYS A 1 175 ? -12.852 -5.527 17.396 1.00 86.19 175 LYS A N 1
ATOM 1397 C CA . LYS A 1 175 ? -12.693 -6.190 18.703 1.00 86.19 175 LYS A CA 1
ATOM 1398 C C . LYS A 1 175 ? -12.700 -5.190 19.863 1.00 86.19 175 LYS A C 1
ATOM 1400 O O . LYS A 1 175 ? -13.382 -5.425 20.857 1.00 86.19 175 LYS A O 1
ATOM 1405 N N . ASP A 1 176 ? -12.031 -4.051 19.714 1.00 85.50 176 ASP A N 1
ATOM 1406 C CA . ASP A 1 176 ? -11.990 -3.007 20.742 1.00 85.50 176 ASP A CA 1
ATOM 1407 C C . ASP A 1 176 ? -13.364 -2.350 20.947 1.00 85.50 176 ASP A C 1
ATOM 1409 O O . ASP A 1 176 ? -13.781 -2.137 22.085 1.00 85.50 176 ASP A O 1
ATOM 1413 N N . ARG A 1 177 ? -14.125 -2.093 19.872 1.00 86.12 177 ARG A N 1
ATOM 1414 C CA . ARG A 1 177 ? -15.506 -1.581 19.979 1.00 86.12 177 ARG A CA 1
ATOM 1415 C C . ARG A 1 177 ? -16.421 -2.552 20.726 1.00 86.12 177 ARG A C 1
ATOM 1417 O O . ARG A 1 177 ? -17.203 -2.115 21.565 1.00 86.12 177 ARG A O 1
ATOM 1424 N N . ARG A 1 178 ? -16.298 -3.858 20.466 1.00 83.88 178 ARG A N 1
ATOM 1425 C CA . ARG A 1 178 ? -17.047 -4.904 21.187 1.00 83.88 178 ARG A CA 1
ATOM 1426 C C . ARG A 1 178 ? -16.694 -4.926 22.671 1.00 83.88 178 ARG A C 1
ATOM 1428 O O . ARG A 1 178 ? -17.582 -4.983 23.515 1.00 83.88 178 ARG A O 1
ATOM 1435 N N . LEU A 1 179 ? -15.403 -4.822 22.987 1.00 83.56 179 LEU A N 1
ATOM 1436 C CA . LEU A 1 179 ? -14.927 -4.752 24.365 1.00 83.56 179 LEU A CA 1
ATOM 1437 C C . LEU A 1 179 ? -15.492 -3.524 25.091 1.00 83.56 179 LEU A C 1
ATOM 1439 O O . LEU A 1 179 ? -15.958 -3.631 26.220 1.00 83.56 179 LEU A O 1
ATOM 1443 N N . GLN A 1 180 ? -15.502 -2.365 24.431 1.00 84.12 180 GLN A N 1
ATOM 1444 C CA . GLN A 1 180 ? -16.091 -1.148 24.987 1.00 84.12 180 GLN A CA 1
ATOM 1445 C C . GLN A 1 180 ? -17.596 -1.302 25.225 1.00 84.12 180 GLN A C 1
ATOM 1447 O O . GLN A 1 180 ? -18.075 -0.945 26.297 1.00 84.12 180 GLN A O 1
ATOM 1452 N N . GLN A 1 181 ? -18.340 -1.866 24.269 1.00 85.62 181 GLN A N 1
ATOM 1453 C CA . GLN A 1 181 ? -19.775 -2.132 24.424 1.00 85.62 181 GLN A CA 1
ATOM 1454 C C . GLN A 1 181 ? -20.065 -3.061 25.607 1.00 85.62 181 GLN A C 1
ATOM 1456 O O . GLN A 1 181 ? -20.979 -2.789 26.383 1.00 85.62 181 GLN A O 1
ATOM 1461 N N . LEU A 1 182 ? -19.256 -4.110 25.775 1.00 83.12 182 LEU A N 1
ATOM 1462 C CA . LEU A 1 182 ? -19.324 -5.012 26.920 1.00 83.12 182 LEU A CA 1
ATOM 1463 C C . LEU A 1 182 ? -19.133 -4.239 28.233 1.00 83.12 182 LEU A C 1
ATOM 1465 O O . LEU A 1 182 ? -19.997 -4.299 29.104 1.00 83.12 182 LEU A O 1
ATOM 1469 N N . VAL A 1 183 ? -18.049 -3.466 28.353 1.00 83.06 183 VAL A N 1
ATOM 1470 C CA . VAL A 1 183 ? -17.757 -2.666 29.557 1.00 83.06 183 VAL A CA 1
ATOM 1471 C C . VAL A 1 183 ? -18.903 -1.700 29.878 1.00 83.06 183 VAL A C 1
ATOM 1473 O O . VAL A 1 183 ? -19.331 -1.626 31.028 1.00 83.06 183 VAL A O 1
ATOM 1476 N N . PHE A 1 184 ? -19.464 -1.020 28.873 1.00 83.06 184 PHE A N 1
ATOM 1477 C CA . PHE A 1 184 ? -20.628 -0.150 29.068 1.00 83.06 184 PHE A CA 1
ATOM 1478 C C . PHE A 1 184 ? -21.878 -0.915 29.525 1.00 83.06 184 PHE A C 1
ATOM 1480 O O . PHE A 1 184 ? -22.638 -0.398 30.345 1.00 83.06 184 PHE A O 1
ATOM 1487 N N . ALA A 1 185 ? -22.108 -2.130 29.022 1.00 83.12 185 ALA A N 1
ATOM 1488 C CA . ALA A 1 185 ? -23.238 -2.960 29.435 1.00 83.12 185 ALA A CA 1
ATOM 1489 C C . ALA A 1 185 ? -23.114 -3.419 30.899 1.00 83.12 185 ALA A C 1
ATOM 1491 O O . ALA A 1 185 ? -24.093 -3.359 31.639 1.00 83.12 185 ALA A O 1
ATOM 1492 N N . ILE A 1 186 ? -21.913 -3.805 31.335 1.00 82.25 186 ILE A N 1
ATOM 1493 C CA . ILE A 1 186 ? -21.618 -4.175 32.730 1.00 82.25 186 ILE A CA 1
ATOM 1494 C C . ILE A 1 186 ? -21.792 -2.981 33.664 1.00 82.25 186 ILE A C 1
ATOM 1496 O O . ILE A 1 186 ? -22.440 -3.094 34.702 1.00 82.25 186 ILE A O 1
ATOM 1500 N N . GLN A 1 187 ? -21.260 -1.822 33.276 1.00 85.38 187 GLN A N 1
ATOM 1501 C CA . GLN A 1 187 ? -21.373 -0.613 34.082 1.00 85.38 187 GLN A CA 1
ATOM 1502 C C . GLN A 1 187 ? -22.842 -0.199 34.263 1.00 85.38 187 GLN A C 1
ATOM 1504 O O . GLN A 1 187 ? -23.231 0.237 35.344 1.00 85.38 187 GLN A O 1
ATOM 1509 N N . LYS A 1 188 ? -23.690 -0.400 33.241 1.00 85.44 188 LYS A N 1
ATOM 1510 C CA . LYS A 1 188 ? -25.147 -0.203 33.350 1.00 85.44 188 LYS A CA 1
ATOM 1511 C C . LYS A 1 188 ? -25.827 -1.167 34.329 1.00 85.44 188 LYS A C 1
ATOM 1513 O O . LYS A 1 188 ? -26.888 -0.830 34.837 1.00 85.44 188 LYS A O 1
ATOM 1518 N N . GLN A 1 189 ? -25.242 -2.333 34.598 1.00 86.56 189 GLN A N 1
ATOM 1519 C CA . GLN A 1 189 ? -25.741 -3.287 35.596 1.00 86.56 189 GLN A CA 1
ATOM 1520 C C . GLN A 1 189 ? -25.269 -2.967 37.024 1.00 86.56 189 GLN A C 1
ATOM 1522 O O . GLN A 1 189 ? -25.585 -3.715 37.944 1.00 86.56 189 GLN A O 1
ATOM 1527 N N . GLY A 1 190 ? -24.507 -1.887 37.226 1.00 87.81 190 GLY A N 1
ATOM 1528 C CA . GLY A 1 190 ? -23.995 -1.506 38.544 1.00 87.81 190 GLY A CA 1
ATOM 1529 C C . GLY A 1 190 ? -22.857 -2.391 39.061 1.00 87.81 190 GLY A C 1
ATOM 1530 O O . GLY A 1 190 ? -22.493 -2.269 40.226 1.00 87.81 190 GLY A O 1
ATOM 1531 N N . ARG A 1 191 ? -22.281 -3.266 38.223 1.00 83.00 191 ARG A N 1
ATOM 1532 C CA . ARG A 1 191 ? -21.064 -4.021 38.562 1.00 83.00 191 ARG A CA 1
ATOM 1533 C C . ARG A 1 191 ? -19.814 -3.223 38.225 1.00 83.00 191 ARG A C 1
ATOM 1535 O O . ARG A 1 191 ? -19.765 -2.541 37.198 1.00 83.00 191 ARG A O 1
ATOM 1542 N N . ASP A 1 192 ? -18.789 -3.373 39.056 1.00 84.19 192 ASP A N 1
ATOM 1543 C CA . ASP A 1 192 ? -17.468 -2.831 38.767 1.00 84.19 192 ASP A CA 1
ATOM 1544 C C . ASP A 1 192 ? -16.807 -3.663 37.643 1.00 84.19 192 ASP A C 1
ATOM 1546 O O . ASP A 1 192 ? -16.688 -4.887 37.766 1.00 84.19 192 ASP A O 1
ATOM 1550 N N . PRO A 1 193 ? -16.374 -3.050 36.522 1.00 76.12 193 PRO A N 1
ATOM 1551 C CA . PRO A 1 193 ? -15.668 -3.749 35.448 1.00 76.12 193 PRO A CA 1
ATOM 1552 C C . PRO A 1 193 ? -14.409 -4.496 35.904 1.00 76.12 193 PRO A C 1
ATOM 1554 O O . PRO A 1 193 ? -13.970 -5.413 35.208 1.00 76.12 193 PRO A O 1
ATOM 1557 N N . GLN A 1 194 ? -13.817 -4.104 37.038 1.00 81.44 194 GLN A N 1
ATOM 1558 C CA . GLN A 1 194 ? -12.618 -4.742 37.584 1.00 81.44 194 GLN A CA 1
ATOM 1559 C C . GLN A 1 194 ? -12.881 -6.130 38.181 1.00 81.44 194 GLN A C 1
ATOM 1561 O O . GLN A 1 194 ? -11.966 -6.948 38.227 1.00 81.44 194 GLN A O 1
ATOM 1566 N N . GLU A 1 195 ? -14.118 -6.431 38.582 1.00 82.19 195 GLU A N 1
ATOM 1567 C CA . GLU A 1 195 ? -14.481 -7.729 39.173 1.00 82.19 195 GLU A CA 1
ATOM 1568 C C . GLU A 1 195 ? -14.608 -8.848 38.131 1.00 82.19 195 GLU A C 1
ATOM 1570 O O . GLU A 1 195 ? -14.795 -10.020 38.467 1.00 82.19 195 GLU A O 1
ATOM 1575 N N . ILE A 1 196 ? -14.526 -8.512 36.843 1.00 77.69 196 ILE A N 1
ATOM 1576 C CA . ILE A 1 196 ? -14.776 -9.467 35.772 1.00 77.69 196 ILE A CA 1
ATOM 1577 C C . ILE A 1 196 ? -13.493 -10.214 35.425 1.00 77.69 196 ILE A C 1
ATOM 1579 O O . ILE A 1 196 ? -12.485 -9.594 35.072 1.00 77.69 196 ILE A O 1
ATOM 1583 N N . PRO A 1 197 ? -13.519 -11.558 35.445 1.00 80.00 197 PRO A N 1
ATOM 1584 C CA . PRO A 1 197 ? -12.338 -12.335 35.131 1.00 80.00 197 PRO A CA 1
ATOM 1585 C C . PRO A 1 197 ? -11.906 -12.094 33.678 1.00 80.00 197 PRO A C 1
ATOM 1587 O O . PRO A 1 197 ? -12.716 -12.089 32.750 1.00 80.00 197 PRO A O 1
ATOM 1590 N N . LEU A 1 198 ? -10.592 -11.963 33.466 1.00 77.62 198 LEU A N 1
ATOM 1591 C CA . LEU A 1 198 ? -9.959 -11.794 32.147 1.00 77.62 198 LEU A CA 1
ATOM 1592 C C . LEU A 1 198 ? -10.381 -12.864 31.121 1.00 77.62 198 LEU A C 1
ATOM 1594 O O . LEU A 1 198 ? -10.354 -12.609 29.915 1.00 77.62 198 LEU A O 1
ATOM 1598 N N . SER A 1 199 ? -10.789 -14.049 31.584 1.00 79.62 199 SER A N 1
ATOM 1599 C CA . SER A 1 199 ? -11.328 -15.120 30.742 1.00 79.62 199 SER A CA 1
ATOM 1600 C C . SER A 1 199 ? -12.645 -14.736 30.063 1.00 79.62 199 SER A C 1
ATOM 1602 O O . SER A 1 199 ? -12.820 -15.057 28.890 1.00 79.62 199 SER A O 1
ATOM 1604 N N . ALA A 1 200 ? -13.532 -13.994 30.736 1.00 78.00 200 ALA A N 1
ATOM 1605 C CA . ALA A 1 200 ? -14.787 -13.522 30.150 1.00 78.00 200 ALA A CA 1
ATOM 1606 C C . ALA A 1 200 ? -14.520 -12.518 29.019 1.00 78.00 200 ALA A C 1
ATOM 1608 O O . ALA A 1 200 ? -15.097 -12.621 27.938 1.00 78.00 200 ALA A O 1
ATOM 1609 N N . PHE A 1 201 ? -13.565 -11.604 29.218 1.00 78.12 201 PHE A N 1
ATOM 1610 C CA . PHE A 1 201 ? -13.129 -1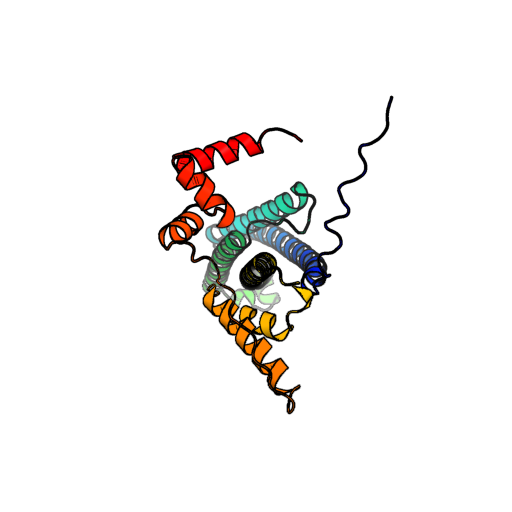0.679 28.170 1.00 78.12 201 PHE A CA 1
ATOM 1611 C C . PHE A 1 201 ? -12.502 -11.403 26.972 1.00 78.12 201 PHE A C 1
ATOM 1613 O O . PHE A 1 201 ? -12.734 -11.012 25.828 1.00 78.12 201 PHE A O 1
ATOM 1620 N N . ARG A 1 202 ? -11.734 -12.474 27.213 1.00 80.25 202 ARG A N 1
ATOM 1621 C CA . ARG A 1 202 ? -11.164 -13.303 26.142 1.00 80.25 202 ARG A CA 1
ATOM 1622 C C . ARG A 1 202 ? -12.257 -14.045 25.362 1.00 80.25 202 ARG A C 1
ATOM 1624 O O . ARG A 1 202 ? -12.258 -13.968 24.139 1.00 80.25 202 ARG A O 1
ATOM 1631 N N . ALA A 1 203 ? -13.224 -14.652 26.051 1.00 78.75 203 ALA A N 1
ATOM 1632 C CA . ALA A 1 203 ? -14.345 -15.354 25.422 1.00 78.75 203 ALA A CA 1
ATOM 1633 C C . ALA A 1 203 ? -15.206 -14.424 24.545 1.00 78.75 203 ALA A C 1
ATOM 1635 O O . ALA A 1 203 ? -15.587 -14.783 23.430 1.00 78.75 203 ALA A O 1
ATOM 1636 N N . VAL A 1 204 ? -15.463 -13.192 25.003 1.00 76.62 204 VAL A N 1
ATOM 1637 C CA . VAL A 1 204 ? -16.198 -12.189 24.208 1.00 76.62 204 VAL A CA 1
ATOM 1638 C C . VAL A 1 204 ? -15.374 -11.682 23.017 1.00 76.62 204 VAL A C 1
ATOM 1640 O O . VAL A 1 204 ? -15.919 -11.341 21.970 1.00 76.62 204 VAL A O 1
ATOM 1643 N N . ARG A 1 205 ? -14.042 -11.648 23.136 1.00 75.50 205 ARG A N 1
ATOM 1644 C CA . ARG A 1 205 ? -13.152 -11.261 22.031 1.00 75.50 205 ARG A CA 1
ATOM 1645 C C . ARG A 1 205 ? -13.119 -12.297 20.905 1.00 75.50 205 ARG A C 1
ATOM 1647 O O . ARG A 1 205 ? -12.912 -11.919 19.752 1.00 75.50 205 ARG A O 1
ATOM 1654 N N . GLU A 1 206 ? -13.270 -13.571 21.245 1.00 80.75 206 GLU A N 1
ATOM 1655 C CA . GLU A 1 206 ? -13.232 -14.696 20.303 1.00 80.75 206 GLU A CA 1
ATOM 1656 C C . GLU A 1 206 ? -14.587 -14.954 19.626 1.00 80.75 206 GLU A C 1
ATOM 1658 O O . GLU A 1 206 ? -14.635 -15.558 18.558 1.00 80.75 206 GLU A O 1
ATOM 1663 N N . THR A 1 207 ? -15.690 -14.452 20.188 1.00 78.12 207 THR A N 1
ATOM 1664 C CA . THR A 1 207 ? -17.025 -14.613 19.602 1.00 78.12 207 THR A CA 1
ATOM 1665 C C . THR A 1 207 ? -17.260 -13.641 18.440 1.00 78.12 207 THR A C 1
ATOM 1667 O O . THR A 1 207 ? -17.021 -12.432 18.527 1.00 78.12 207 THR A O 1
ATOM 1670 N N . ASN A 1 208 ? -17.743 -14.178 17.313 1.00 68.00 208 ASN A N 1
ATOM 1671 C CA . ASN A 1 208 ? -18.000 -13.403 16.096 1.00 68.00 208 ASN A CA 1
ATOM 1672 C C . ASN A 1 208 ? -19.231 -12.490 16.208 1.00 68.00 208 ASN A C 1
ATOM 1674 O O . ASN A 1 208 ? -19.241 -11.431 15.575 1.00 68.00 208 ASN A O 1
ATOM 1678 N N . GLU A 1 209 ? -20.188 -12.836 17.073 1.00 72.38 209 GLU A N 1
ATOM 1679 C CA . GLU A 1 209 ? -21.386 -12.050 17.365 1.00 72.38 209 GLU A CA 1
ATOM 1680 C C . GLU A 1 209 ? -21.507 -11.759 18.861 1.00 72.38 209 GLU A C 1
ATOM 1682 O O . GLU A 1 209 ? -21.527 -12.660 19.702 1.00 72.38 209 GLU A O 1
ATOM 1687 N N . VAL A 1 210 ? -21.615 -10.473 19.192 1.00 59.31 210 VAL A N 1
ATOM 1688 C CA . VAL A 1 210 ? -21.868 -10.011 20.556 1.00 59.31 210 VAL A CA 1
ATOM 1689 C C . VAL A 1 210 ? -23.323 -9.581 20.615 1.00 59.31 210 VAL A C 1
ATOM 1691 O O . VAL A 1 210 ? -23.648 -8.424 20.362 1.00 59.31 210 VAL A O 1
ATOM 1694 N N . THR A 1 211 ? -24.214 -10.523 20.919 1.00 70.00 211 THR A N 1
ATOM 1695 C CA . THR A 1 211 ? -25.552 -10.153 21.387 1.00 70.00 211 THR A CA 1
ATOM 1696 C C . THR A 1 211 ? -25.503 -9.931 22.896 1.00 70.00 211 THR A C 1
ATOM 1698 O O . THR A 1 211 ? -24.653 -10.489 23.596 1.00 70.00 211 THR A O 1
ATOM 1701 N N . SER A 1 212 ? -26.439 -9.143 23.428 1.00 64.25 212 SER A N 1
ATOM 1702 C CA . SER A 1 212 ? -26.603 -8.971 24.879 1.00 64.25 212 SER A CA 1
ATOM 1703 C C . SER A 1 212 ? -26.732 -10.319 25.600 1.00 64.25 212 SER A C 1
ATOM 1705 O O . SER A 1 212 ? -26.236 -10.477 26.712 1.00 64.25 212 SER A O 1
ATOM 1707 N N . SER A 1 213 ? -27.330 -11.316 24.938 1.00 73.00 213 SER A N 1
ATOM 1708 C CA . SER A 1 213 ? -27.433 -12.682 25.456 1.00 73.00 213 SER A CA 1
ATOM 1709 C C . SER A 1 213 ? -26.078 -13.397 25.527 1.00 73.00 213 SER A C 1
ATOM 1711 O O . SER A 1 213 ? -25.787 -14.026 26.540 1.00 73.00 213 SER A O 1
ATOM 1713 N N . THR A 1 214 ? -25.200 -13.232 24.528 1.00 69.19 214 THR A N 1
ATOM 1714 C CA . THR A 1 214 ? -23.835 -13.787 24.536 1.00 69.19 214 THR A CA 1
ATOM 1715 C C . THR A 1 214 ? -23.024 -13.235 25.705 1.00 69.19 214 THR A C 1
ATOM 1717 O O . THR A 1 214 ? -22.313 -13.977 26.378 1.00 69.19 214 THR A O 1
ATOM 1720 N N . VAL A 1 215 ? -23.166 -11.934 25.976 1.00 66.31 215 VAL A N 1
ATOM 1721 C CA . VAL A 1 215 ? -22.511 -11.259 27.104 1.00 66.31 215 VAL A CA 1
ATOM 1722 C C . VAL A 1 215 ? -22.990 -11.829 28.436 1.00 66.31 215 VAL A C 1
ATOM 1724 O O . VAL A 1 215 ? -22.167 -12.198 29.273 1.00 66.31 215 VAL A O 1
ATOM 1727 N N . ILE A 1 216 ? -24.308 -11.940 28.620 1.00 71.06 216 ILE A N 1
ATOM 1728 C CA . ILE A 1 216 ? -24.909 -12.486 29.844 1.00 71.06 216 ILE A CA 1
ATOM 1729 C C . ILE A 1 216 ? -24.503 -13.950 30.035 1.00 71.06 216 ILE A C 1
ATOM 1731 O O . ILE A 1 216 ? -24.109 -14.333 31.136 1.00 71.06 216 ILE A O 1
ATOM 1735 N N . ASN A 1 217 ? -24.516 -14.747 28.965 1.00 74.94 217 ASN A N 1
ATOM 1736 C CA . ASN A 1 217 ? -24.093 -16.140 29.006 1.00 74.94 217 ASN A CA 1
ATOM 1737 C C . ASN A 1 217 ? -22.614 -16.250 29.388 1.00 74.94 217 ASN A C 1
ATOM 1739 O O . ASN A 1 217 ? -22.304 -16.960 30.337 1.00 74.94 217 ASN A O 1
ATOM 1743 N N . ALA A 1 218 ? -21.712 -15.493 28.754 1.00 67.38 218 ALA A N 1
ATOM 1744 C CA . ALA A 1 218 ? -20.285 -15.506 29.084 1.00 67.38 218 ALA A CA 1
ATOM 1745 C C . ALA A 1 218 ? -20.005 -15.092 30.541 1.00 67.38 218 ALA A C 1
ATOM 1747 O O . ALA A 1 218 ? -19.193 -15.728 31.217 1.00 67.38 218 ALA A O 1
ATOM 1748 N N . LEU A 1 219 ? -20.710 -14.072 31.046 1.00 67.94 219 LEU A N 1
ATOM 1749 C CA . LEU A 1 219 ? -20.664 -13.677 32.457 1.00 67.94 219 LEU A CA 1
ATOM 1750 C C . LEU A 1 219 ? -21.158 -14.803 33.369 1.00 67.94 219 LEU A C 1
ATOM 1752 O O . LEU A 1 219 ? -20.482 -15.134 34.339 1.00 67.94 219 LEU A O 1
ATOM 1756 N N . SER A 1 220 ? -22.291 -15.427 33.037 1.00 73.62 220 SER A N 1
ATOM 1757 C CA . SER A 1 220 ? -22.863 -16.518 33.830 1.00 73.62 220 SER A CA 1
ATOM 1758 C C . SER A 1 220 ? -21.935 -17.735 33.897 1.00 73.62 220 SER A C 1
ATOM 1760 O O . SER A 1 220 ? -21.731 -18.280 34.981 1.00 73.62 220 SER A O 1
ATOM 1762 N N . THR A 1 221 ? -21.294 -18.114 32.785 1.00 71.81 221 THR A N 1
ATOM 1763 C CA . THR A 1 221 ? -20.347 -19.236 32.723 1.00 71.81 221 THR A CA 1
ATOM 1764 C C . THR A 1 221 ? -19.089 -18.937 33.533 1.00 71.81 221 THR A C 1
ATOM 1766 O O . THR A 1 221 ? -18.612 -19.796 34.275 1.00 71.81 221 THR A O 1
ATOM 1769 N N . ALA A 1 222 ? -18.579 -17.704 33.451 1.00 64.81 222 ALA A N 1
ATOM 1770 C CA . ALA A 1 222 ? -17.423 -17.278 34.227 1.00 64.81 222 ALA A CA 1
ATOM 1771 C C . ALA A 1 222 ? -17.719 -17.280 35.737 1.00 64.81 222 ALA A C 1
ATOM 1773 O O . ALA A 1 222 ? -16.933 -17.845 36.499 1.00 64.81 222 ALA A O 1
ATOM 1774 N N . THR A 1 223 ? -18.876 -16.755 36.165 1.00 65.00 223 THR A N 1
ATOM 1775 C CA . THR A 1 223 ? -19.303 -16.788 37.577 1.00 65.00 223 THR A CA 1
ATOM 1776 C C . THR A 1 223 ? -19.505 -18.222 38.074 1.00 65.00 223 THR A C 1
ATOM 1778 O O . THR A 1 223 ? -19.053 -18.562 39.164 1.00 65.00 223 THR A O 1
ATOM 1781 N N . ARG A 1 224 ? -20.102 -19.107 37.261 1.00 61.69 224 ARG A N 1
ATOM 1782 C CA . ARG A 1 224 ? -20.282 -20.519 37.636 1.00 61.69 224 ARG A CA 1
ATOM 1783 C C . ARG A 1 224 ? -18.942 -21.217 37.856 1.00 61.69 224 ARG A C 1
ATOM 1785 O O . ARG A 1 224 ? -18.797 -21.914 38.850 1.00 61.69 224 ARG A O 1
ATOM 1792 N N . SER A 1 225 ? -17.959 -20.973 36.984 1.00 58.59 225 SER A N 1
ATOM 1793 C CA . SER A 1 225 ? -16.622 -21.579 37.082 1.00 58.59 225 SER A CA 1
ATOM 1794 C C . SER A 1 225 ? -15.808 -21.114 38.297 1.00 58.59 225 SER A C 1
ATOM 1796 O O . SER A 1 225 ? -14.990 -21.876 38.811 1.00 58.59 225 SER A O 1
ATOM 1798 N N . SER A 1 226 ? -16.045 -19.892 38.792 1.00 55.69 226 SER A N 1
ATOM 1799 C CA . SER A 1 226 ? -15.433 -19.406 40.033 1.00 55.69 226 SER A CA 1
ATOM 1800 C C . SER A 1 226 ? -16.106 -19.987 41.280 1.00 55.69 226 SER A C 1
ATOM 1802 O O . SER A 1 226 ? -15.424 -20.270 42.262 1.00 55.69 226 SER A O 1
ATOM 1804 N N . THR A 1 227 ? -17.421 -20.229 41.234 1.00 52.56 227 THR A N 1
ATOM 1805 C CA . THR A 1 227 ? -18.175 -20.783 42.368 1.00 52.56 227 THR A CA 1
ATOM 1806 C C . THR A 1 227 ? -17.900 -22.274 42.571 1.00 52.56 227 THR A C 1
ATOM 1808 O O . THR A 1 227 ? -17.748 -22.702 43.712 1.00 52.56 227 THR A O 1
ATOM 1811 N N . THR A 1 228 ? -17.707 -23.072 41.510 1.00 52.25 228 THR A N 1
ATOM 1812 C CA . THR A 1 228 ? -17.379 -24.507 41.662 1.00 52.25 228 THR A CA 1
ATOM 1813 C C . THR A 1 228 ? -16.019 -24.778 42.308 1.00 52.25 228 THR A C 1
ATOM 1815 O O . THR A 1 228 ? -15.769 -25.906 42.724 1.00 52.25 228 THR A O 1
ATOM 1818 N N . ARG A 1 229 ? -15.135 -23.776 42.425 1.00 48.34 229 ARG A N 1
ATOM 1819 C CA . ARG A 1 229 ? -13.834 -23.932 43.096 1.00 48.34 229 ARG A CA 1
ATOM 1820 C C . ARG A 1 229 ? -13.838 -23.504 44.563 1.00 48.34 229 ARG A C 1
ATOM 1822 O O . ARG A 1 229 ? -12.851 -23.724 45.254 1.00 48.34 229 ARG A O 1
ATOM 1829 N N . SER A 1 230 ? -14.926 -22.906 45.035 1.00 45.03 230 SER A N 1
ATOM 1830 C CA . SER A 1 230 ? -15.003 -22.330 46.373 1.00 45.03 230 SER A CA 1
ATOM 1831 C C . SER A 1 230 ? -16.420 -22.470 46.913 1.00 45.03 230 SER A C 1
ATOM 1833 O O . SER A 1 230 ? -17.125 -21.478 47.017 1.00 45.03 230 SER A O 1
ATOM 1835 N N . THR A 1 231 ? -16.874 -23.708 47.136 1.00 45.81 231 THR A N 1
ATOM 1836 C CA . THR A 1 231 ? -17.897 -24.110 48.131 1.00 45.81 231 THR A CA 1
ATOM 1837 C C . THR A 1 231 ? -18.315 -25.565 47.895 1.00 45.81 231 THR A C 1
ATOM 1839 O O . THR A 1 231 ? -19.351 -25.879 47.322 1.00 45.81 231 THR A O 1
ATOM 1842 N N . MET A 1 232 ? -17.514 -26.480 48.434 1.00 46.00 232 MET A N 1
ATOM 1843 C CA . MET A 1 232 ? -18.078 -27.556 49.242 1.00 46.00 232 MET A CA 1
ATOM 1844 C C . MET A 1 232 ? -18.231 -26.938 50.637 1.00 46.00 232 MET A C 1
ATOM 1846 O O . MET A 1 232 ? -17.293 -27.005 51.417 1.00 46.00 232 MET A O 1
ATOM 1850 N N . ASN A 1 233 ? -19.291 -26.149 50.856 1.00 50.16 233 ASN A N 1
ATOM 1851 C CA . ASN A 1 233 ? -19.889 -25.883 52.171 1.00 50.16 233 ASN A CA 1
ATOM 1852 C C . ASN A 1 233 ? -21.017 -24.838 52.103 1.00 50.16 233 ASN A C 1
ATOM 1854 O O . ASN A 1 233 ? -20.829 -23.706 51.669 1.00 50.16 233 ASN A O 1
ATOM 1858 N N . THR A 1 234 ? -22.155 -25.280 52.641 1.00 49.78 234 THR A N 1
ATOM 1859 C CA . THR A 1 234 ? -23.225 -24.510 53.289 1.00 49.78 234 THR A CA 1
ATOM 1860 C C . THR A 1 234 ? -24.214 -23.753 52.395 1.00 49.78 234 THR A C 1
ATOM 1862 O O . THR A 1 234 ? -24.002 -22.623 51.966 1.00 49.78 234 THR A O 1
ATOM 1865 N N . LEU A 1 235 ? -25.366 -24.406 52.201 1.00 41.19 235 LEU A N 1
ATOM 1866 C CA . LEU A 1 235 ? -26.625 -23.841 51.722 1.00 41.19 235 LEU A CA 1
ATOM 1867 C C . LEU A 1 235 ? -27.194 -22.794 52.693 1.00 41.19 235 LEU A C 1
ATOM 1869 O O . LEU A 1 235 ? -27.332 -23.075 53.882 1.00 41.19 235 LEU A O 1
ATOM 1873 N N . GLN A 1 236 ? -27.690 -21.681 52.150 1.00 41.12 236 GLN A N 1
ATOM 1874 C CA . GLN A 1 236 ? -28.884 -20.999 52.663 1.00 41.12 236 GLN A CA 1
ATOM 1875 C C . GLN A 1 236 ? -29.627 -20.280 51.515 1.00 41.12 236 GLN A C 1
ATOM 1877 O O . GLN A 1 236 ? -28.975 -19.649 50.682 1.00 41.12 236 GLN A O 1
ATOM 1882 N N . PRO A 1 237 ? -30.969 -20.376 51.433 1.00 48.59 237 PRO A N 1
ATOM 1883 C CA . PRO A 1 237 ? -31.767 -19.724 50.399 1.00 48.59 237 PRO A CA 1
ATOM 1884 C C . PRO A 1 237 ? -32.233 -18.331 50.848 1.00 48.59 237 PRO A C 1
ATOM 1886 O O . PRO A 1 237 ? -32.706 -18.162 51.971 1.00 48.59 237 PRO A O 1
ATOM 1889 N N . SER A 1 238 ? -32.165 -17.344 49.952 1.00 39.53 238 SER A N 1
ATOM 1890 C CA . SER A 1 238 ? -32.802 -16.039 50.144 1.00 39.53 238 SER A CA 1
ATOM 1891 C C . SER A 1 238 ? -33.564 -15.567 48.899 1.00 39.53 238 SER A C 1
ATOM 1893 O O . SER A 1 238 ? -33.284 -15.932 47.758 1.00 39.53 238 SER A O 1
ATOM 1895 N N . THR A 1 239 ? -34.614 -14.819 49.215 1.00 42.88 239 THR A N 1
ATOM 1896 C CA . THR A 1 239 ? -35.850 -14.461 48.510 1.00 42.88 239 THR A CA 1
ATOM 1897 C C . THR A 1 239 ? -35.672 -13.696 47.184 1.00 42.88 239 THR A C 1
ATOM 1899 O O . THR A 1 239 ? -34.776 -12.858 47.083 1.00 42.88 239 THR A O 1
ATOM 1902 N N . PRO A 1 240 ? -36.548 -13.892 46.173 1.00 47.28 240 PRO A N 1
ATOM 1903 C CA . PRO A 1 240 ? -36.474 -13.156 44.910 1.00 47.28 240 PRO A CA 1
ATOM 1904 C C . PRO A 1 240 ? -36.966 -11.702 45.043 1.00 47.28 240 PRO A C 1
ATOM 1906 O O . PRO A 1 240 ? -38.119 -11.452 45.393 1.00 47.28 240 PRO A O 1
ATOM 1909 N N . GLN A 1 241 ? -36.103 -10.740 44.698 1.00 40.94 241 GLN A N 1
ATOM 1910 C CA . GLN A 1 241 ? -36.477 -9.342 44.445 1.00 40.94 241 GLN A CA 1
ATOM 1911 C C . GLN A 1 241 ? -37.175 -9.214 43.080 1.00 40.94 241 GLN A C 1
ATOM 1913 O O . GLN A 1 241 ? -36.633 -9.615 42.048 1.00 40.94 241 GLN A O 1
ATOM 1918 N N . GLN A 1 242 ? -38.379 -8.634 43.079 1.00 42.06 242 GLN A N 1
ATOM 1919 C CA . GLN A 1 242 ? -39.136 -8.262 41.881 1.00 42.06 242 GLN A CA 1
ATOM 1920 C C . GLN A 1 242 ? -38.375 -7.204 41.068 1.00 42.06 242 GLN A C 1
ATOM 1922 O O . GLN A 1 242 ? -38.321 -6.034 41.436 1.00 42.06 242 GLN A O 1
ATOM 1927 N N . LEU A 1 243 ? -37.817 -7.621 39.932 1.00 47.88 243 LEU A N 1
ATOM 1928 C CA . LEU A 1 243 ? -37.330 -6.726 38.887 1.00 47.88 243 LEU A CA 1
ATOM 1929 C C . LEU A 1 243 ? -38.545 -6.227 38.086 1.00 47.88 243 LEU A C 1
ATOM 1931 O O . LEU A 1 243 ? -39.277 -7.039 37.512 1.00 47.88 243 LEU A O 1
ATOM 1935 N N . SER A 1 244 ? -38.776 -4.913 38.055 1.00 55.50 244 SER A N 1
ATOM 1936 C CA . SER A 1 244 ? -39.833 -4.300 37.246 1.00 55.50 244 SER A CA 1
ATOM 1937 C C . SER A 1 244 ? -39.636 -4.668 35.771 1.00 55.50 244 SER A C 1
ATOM 1939 O O . SER A 1 244 ? -38.606 -4.392 35.153 1.00 55.50 244 SER A O 1
ATOM 1941 N N . ARG A 1 245 ? -40.615 -5.380 35.204 1.00 57.06 245 ARG A N 1
ATOM 1942 C CA . ARG A 1 245 ? -40.621 -5.765 33.791 1.00 57.06 245 ARG A CA 1
ATOM 1943 C C . ARG A 1 245 ? -40.861 -4.512 32.952 1.00 57.06 245 ARG A C 1
ATOM 1945 O O . ARG A 1 245 ? -42.002 -4.079 32.852 1.00 57.06 245 ARG A O 1
ATOM 1952 N N . SER A 1 246 ? -39.813 -3.978 32.324 1.00 69.00 246 SER A N 1
ATOM 1953 C CA . SER A 1 246 ? -39.993 -3.026 31.222 1.00 69.00 246 SER A CA 1
ATOM 1954 C C . SER A 1 246 ? -40.774 -3.697 30.094 1.00 69.00 246 SER A C 1
ATOM 1956 O O . SER A 1 246 ? -40.522 -4.877 29.772 1.00 69.00 246 SER A O 1
ATOM 1958 N N . SER A 1 247 ? -41.743 -2.974 29.533 1.00 83.31 247 SER A N 1
ATOM 1959 C CA . SER A 1 247 ? -42.623 -3.497 28.486 1.00 83.31 247 SER A CA 1
ATOM 1960 C C . SER A 1 247 ? -41.809 -3.805 27.219 1.00 83.31 247 SER A C 1
ATOM 1962 O O . SER A 1 247 ? -40.702 -3.292 27.021 1.00 83.31 247 SER A O 1
ATOM 1964 N N . ALA A 1 248 ? -42.303 -4.702 26.361 1.00 80.81 248 ALA A N 1
ATOM 1965 C CA . ALA A 1 248 ? -41.617 -5.019 25.105 1.00 80.81 248 ALA A CA 1
ATOM 1966 C C . ALA A 1 248 ? -41.478 -3.774 24.204 1.00 80.81 248 ALA A C 1
ATOM 1968 O O . ALA A 1 248 ? -40.452 -3.610 23.543 1.00 80.81 248 ALA A O 1
ATOM 1969 N N . GLU A 1 249 ? -42.459 -2.871 24.260 1.00 76.31 249 GLU A N 1
ATOM 1970 C CA . GLU A 1 249 ? -42.487 -1.609 23.514 1.00 76.31 249 GLU A CA 1
ATOM 1971 C C . GLU A 1 249 ? -41.394 -0.638 23.979 1.00 76.31 249 GLU A C 1
ATOM 1973 O O . GLU A 1 249 ? -40.697 -0.055 23.151 1.00 76.31 249 GLU A O 1
ATOM 1978 N N . GLU A 1 250 ? -41.145 -0.529 25.289 1.00 80.19 250 GLU A N 1
ATOM 1979 C CA . GLU A 1 250 ? -40.075 0.328 25.825 1.00 80.19 250 GLU A CA 1
ATOM 1980 C C . GLU A 1 250 ? -38.682 -0.121 25.359 1.00 80.19 250 GLU A C 1
ATOM 1982 O O . GLU A 1 250 ? -37.792 0.702 25.122 1.00 80.19 250 GLU A O 1
ATOM 1987 N N . ARG A 1 251 ? -38.475 -1.437 25.212 1.00 81.44 251 ARG A N 1
ATOM 1988 C CA . ARG A 1 251 ? -37.197 -1.992 24.739 1.00 81.44 251 ARG A CA 1
ATOM 1989 C C . ARG A 1 251 ? -36.998 -1.761 23.249 1.00 81.44 251 ARG A C 1
ATOM 1991 O O . ARG A 1 251 ? -35.884 -1.414 22.853 1.00 81.44 251 ARG A O 1
ATOM 1998 N N . ASP A 1 252 ? -38.050 -1.934 22.453 1.00 80.50 252 ASP A N 1
ATOM 1999 C CA . ASP A 1 252 ? -37.999 -1.682 21.012 1.00 80.50 252 ASP A CA 1
ATOM 2000 C C . ASP A 1 252 ? -37.753 -0.191 20.728 1.00 80.50 252 ASP A C 1
ATOM 2002 O O . ASP A 1 252 ? -36.871 0.172 19.948 1.00 80.50 252 ASP A O 1
ATOM 2006 N N . PHE A 1 253 ? -38.412 0.691 21.483 1.00 78.62 253 PHE A N 1
ATOM 2007 C CA . PHE A 1 253 ? -38.218 2.137 21.401 1.00 78.62 253 PHE A CA 1
ATOM 2008 C C . PHE A 1 253 ? -36.796 2.570 21.795 1.00 78.62 253 PHE A C 1
ATOM 2010 O O . PHE A 1 253 ? -36.143 3.332 21.073 1.00 78.62 253 PHE A O 1
ATOM 2017 N N . ALA A 1 254 ? -36.272 2.048 22.912 1.00 78.94 254 ALA A N 1
ATOM 2018 C CA . ALA A 1 254 ? -34.901 2.316 23.351 1.00 78.94 254 ALA A CA 1
ATOM 2019 C C . ALA A 1 254 ? -33.866 1.883 22.303 1.00 78.94 254 ALA A C 1
ATOM 2021 O O . ALA A 1 254 ? -32.877 2.586 22.082 1.00 78.94 254 ALA A O 1
ATOM 2022 N N . PHE A 1 255 ? -34.096 0.737 21.656 1.00 81.31 255 PHE A N 1
ATOM 2023 C CA . PHE A 1 255 ? -33.208 0.190 20.637 1.00 81.31 255 PHE A CA 1
ATOM 2024 C C . PHE A 1 255 ? -33.261 1.003 19.339 1.00 81.31 255 PHE A C 1
ATOM 2026 O O . PHE A 1 255 ? -32.215 1.413 18.834 1.00 81.31 255 PHE A O 1
ATOM 2033 N N . LYS A 1 256 ? -34.467 1.304 18.840 1.00 81.62 256 LYS A N 1
ATOM 2034 C CA . LYS A 1 256 ? -34.682 2.024 17.577 1.00 81.62 256 LYS A CA 1
ATOM 2035 C C . LYS A 1 256 ? -34.111 3.444 17.596 1.00 81.62 256 LYS A C 1
ATOM 2037 O O . LYS A 1 256 ? -33.558 3.894 16.594 1.00 81.62 256 LYS A O 1
ATOM 2042 N N . TYR A 1 257 ? -34.189 4.129 18.738 1.00 77.56 257 TYR A N 1
ATOM 2043 C CA . TYR A 1 257 ? -33.783 5.535 18.865 1.00 77.56 257 TYR A CA 1
ATOM 2044 C C . TYR A 1 257 ? -32.542 5.761 19.748 1.00 77.56 257 TYR A C 1
ATOM 2046 O O . TYR A 1 257 ? -32.127 6.902 19.957 1.00 77.56 257 TYR A O 1
ATOM 2054 N N . ASN A 1 258 ? -31.909 4.685 20.227 1.00 80.31 258 ASN A N 1
ATOM 2055 C CA . ASN A 1 258 ? -30.691 4.700 21.044 1.00 80.31 258 ASN A CA 1
ATOM 2056 C C . ASN A 1 258 ? -30.801 5.569 22.321 1.00 80.31 258 ASN A C 1
ATOM 2058 O O . ASN A 1 258 ? -29.857 6.27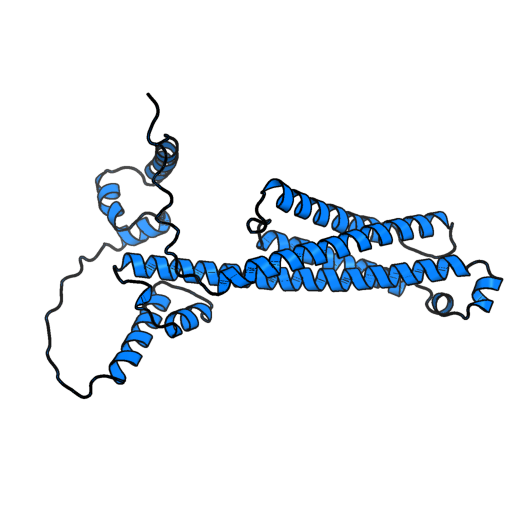0 22.704 1.00 80.31 258 ASN A O 1
ATOM 2062 N N . PHE A 1 259 ? -31.961 5.536 22.986 1.00 78.31 259 PHE A N 1
ATOM 2063 C CA . PHE A 1 259 ? -32.184 6.201 24.276 1.00 78.31 259 PHE A CA 1
ATOM 2064 C C . PHE A 1 259 ? -31.882 5.256 25.456 1.00 78.31 259 PHE A C 1
ATOM 2066 O O . PHE A 1 259 ? -32.041 4.039 25.342 1.00 78.31 259 PHE A O 1
ATOM 2073 N N . PRO A 1 260 ? -31.444 5.775 26.621 1.00 78.62 260 PRO A N 1
ATOM 2074 C CA . PRO A 1 260 ? -31.393 4.986 27.850 1.00 78.62 260 PRO A CA 1
ATOM 2075 C C . PRO A 1 260 ? -32.791 4.467 28.208 1.00 78.62 260 PRO A C 1
ATOM 2077 O O . PRO A 1 260 ? -33.722 5.259 28.284 1.00 78.62 260 PRO A O 1
ATOM 2080 N N . ILE A 1 261 ? -32.930 3.164 28.486 1.00 78.06 261 ILE A N 1
ATOM 2081 C CA . ILE A 1 261 ? -34.218 2.542 28.865 1.00 78.06 261 ILE A CA 1
ATOM 2082 C C . ILE A 1 261 ? -34.870 3.271 30.052 1.00 78.06 261 ILE A C 1
ATOM 2084 O O . ILE A 1 261 ? -36.083 3.392 30.105 1.00 78.06 261 ILE A O 1
ATOM 2088 N N . THR A 1 262 ? -34.073 3.837 30.961 1.00 77.19 262 THR A N 1
ATOM 2089 C CA . THR A 1 262 ? -34.562 4.583 32.130 1.00 77.19 262 THR A CA 1
ATOM 2090 C C . THR A 1 262 ? -35.276 5.891 31.789 1.00 77.19 262 THR A C 1
ATOM 2092 O O . THR A 1 262 ? -36.033 6.375 32.614 1.00 77.19 262 THR A O 1
ATOM 2095 N N . THR A 1 263 ? -35.035 6.477 30.612 1.00 76.94 263 THR A N 1
ATOM 2096 C CA . THR A 1 263 ? -35.682 7.733 30.178 1.00 76.94 263 THR A CA 1
ATOM 2097 C C . THR A 1 263 ? -36.847 7.498 29.219 1.00 76.94 263 THR A C 1
ATOM 2099 O O . THR A 1 263 ? -37.501 8.446 28.806 1.00 76.94 263 THR A O 1
ATOM 2102 N N . VAL A 1 264 ? -37.073 6.247 28.803 1.00 78.62 264 VAL A N 1
ATOM 2103 C CA . VAL A 1 264 ? -38.129 5.900 27.841 1.00 78.62 264 VAL A CA 1
ATOM 2104 C C . VAL A 1 264 ? -39.540 6.065 28.420 1.00 78.62 264 VAL A C 1
ATOM 2106 O O . VAL A 1 264 ? -40.364 6.614 27.694 1.00 78.62 264 VAL A O 1
ATOM 2109 N N . PRO A 1 265 ? -39.828 5.702 29.688 1.00 80.62 265 PRO A N 1
ATOM 2110 C CA . PRO A 1 265 ? -41.156 5.920 30.266 1.00 80.62 265 PRO A CA 1
ATOM 2111 C C . PRO A 1 265 ? -41.535 7.404 30.287 1.00 80.62 265 PRO A C 1
ATOM 2113 O O . PRO A 1 265 ? -42.603 7.777 29.826 1.00 80.62 265 PRO A O 1
ATOM 2116 N N . GLU A 1 266 ? -40.602 8.263 30.704 1.00 80.31 266 GLU A N 1
ATOM 2117 C CA . GLU A 1 266 ? -40.799 9.716 30.795 1.00 80.31 266 GLU A CA 1
ATOM 2118 C C . GLU A 1 266 ? -41.010 10.359 29.408 1.00 80.31 266 GLU A C 1
ATOM 2120 O O . GLU A 1 266 ? -41.807 11.280 29.245 1.00 80.31 266 GLU A O 1
ATOM 2125 N N . LEU A 1 267 ? -40.344 9.830 28.373 1.00 73.81 267 LEU A N 1
ATOM 2126 C CA . LEU A 1 267 ? -40.539 10.259 26.984 1.00 73.81 267 LEU A CA 1
ATOM 2127 C C . LEU A 1 267 ? -41.881 9.791 26.408 1.00 73.81 267 LEU A C 1
ATOM 2129 O O . LEU A 1 267 ? -42.540 10.573 25.726 1.00 73.81 267 LEU A O 1
ATOM 2133 N N . LEU A 1 268 ? -42.296 8.554 26.691 1.00 80.56 268 LEU A N 1
ATOM 2134 C CA . LEU A 1 268 ? -43.593 8.027 26.260 1.00 80.56 268 LEU A CA 1
ATOM 2135 C C . LEU A 1 268 ? -44.753 8.750 26.959 1.00 80.56 268 LEU A C 1
ATOM 2137 O O . LEU A 1 268 ? -45.738 9.081 26.304 1.00 80.56 268 LEU A O 1
ATOM 2141 N N . GLU A 1 269 ? -44.612 9.071 28.248 1.00 84.31 269 GLU A N 1
ATOM 2142 C CA . GLU A 1 269 ? -45.602 9.848 29.006 1.00 84.31 269 GLU A CA 1
ATOM 2143 C C . GLU A 1 269 ? -45.686 11.308 28.542 1.00 84.31 269 GLU A C 1
ATOM 2145 O O . GLU A 1 269 ? -46.764 11.898 28.560 1.00 84.31 269 GLU A O 1
ATOM 2150 N N . SER A 1 270 ? -44.577 11.890 28.068 1.00 81.75 270 SER A N 1
ATOM 2151 C CA . SER A 1 270 ? -44.559 13.273 27.570 1.00 81.75 270 SER A CA 1
ATOM 2152 C C . SER A 1 270 ? -45.342 13.487 26.266 1.00 81.75 270 SER A C 1
ATOM 2154 O O . SER A 1 270 ? -45.575 14.632 25.879 1.00 81.75 270 SER A O 1
ATOM 2156 N N . GLY A 1 271 ? -45.717 12.413 25.558 1.00 84.06 271 GLY A N 1
ATOM 2157 C CA . GLY A 1 271 ? -46.392 12.490 24.257 1.00 84.06 271 GLY A CA 1
ATOM 2158 C C . GLY A 1 271 ? -45.539 13.094 23.130 1.00 84.06 271 GLY A C 1
ATOM 2159 O O . GLY A 1 271 ? -46.049 13.332 22.036 1.00 84.06 271 GLY A O 1
ATOM 2160 N N . ILE A 1 272 ? -44.249 13.354 23.372 1.00 75.50 272 ILE A N 1
ATOM 2161 C CA . ILE A 1 272 ? -43.334 13.930 22.383 1.00 75.50 272 ILE A CA 1
ATOM 2162 C C . ILE A 1 272 ? -42.950 12.850 21.371 1.00 75.50 272 ILE A C 1
ATOM 2164 O O . ILE A 1 272 ? -42.446 11.783 21.730 1.00 75.50 272 ILE A O 1
ATOM 2168 N N . HIS A 1 273 ? -43.141 13.143 20.084 1.00 78.12 273 HIS A N 1
ATOM 2169 C CA . HIS A 1 273 ? -42.777 12.218 19.020 1.00 78.12 273 HIS A CA 1
ATOM 2170 C C . HIS A 1 273 ? -41.249 11.954 19.039 1.00 78.12 273 HIS A C 1
ATOM 2172 O O . HIS A 1 273 ? -40.456 12.898 19.122 1.00 78.12 273 HIS A O 1
ATOM 2178 N N . PRO A 1 274 ? -40.787 10.689 18.955 1.00 68.50 274 PRO A N 1
ATOM 2179 C CA . PRO A 1 274 ? -39.373 10.315 19.119 1.00 68.50 274 PRO A CA 1
ATOM 2180 C C . PRO A 1 274 ? -38.396 11.044 18.191 1.00 68.50 274 PRO A C 1
ATOM 2182 O O . PRO A 1 274 ? -37.233 11.260 18.547 1.00 68.50 274 PRO A O 1
ATOM 2185 N N . GLU A 1 275 ? -38.852 11.414 16.995 1.00 73.81 275 GLU A N 1
ATOM 2186 C CA . GLU A 1 275 ? -38.029 12.146 16.030 1.00 73.81 275 GLU A CA 1
ATOM 2187 C C . GLU A 1 275 ? -37.776 13.597 16.464 1.00 73.81 275 GLU A C 1
ATOM 2189 O O . GLU A 1 275 ? -36.660 14.101 16.308 1.00 73.81 275 GLU A O 1
ATOM 2194 N N . ASP A 1 276 ? -38.743 14.225 17.133 1.00 78.06 276 ASP A N 1
ATOM 2195 C CA . ASP A 1 276 ? -38.614 15.588 17.651 1.00 78.06 276 ASP A CA 1
ATOM 2196 C C . ASP A 1 276 ? -37.711 15.630 18.887 1.00 78.06 276 ASP A C 1
ATOM 2198 O O . ASP A 1 276 ? -36.858 16.512 19.006 1.00 78.06 276 ASP A O 1
ATOM 2202 N N . ALA A 1 277 ? -37.792 14.617 19.757 1.00 67.38 277 ALA A N 1
ATOM 2203 C CA . ALA A 1 277 ? -36.889 14.467 20.902 1.00 67.38 277 ALA A CA 1
ATOM 2204 C C . ALA A 1 277 ? -35.420 14.274 20.469 1.00 67.38 277 ALA A C 1
ATOM 2206 O O . ALA A 1 277 ? -34.487 14.749 21.130 1.00 67.38 277 ALA A O 1
ATOM 2207 N N . ARG A 1 278 ? -35.190 13.601 19.332 1.00 67.44 278 ARG A N 1
ATOM 2208 C CA . ARG A 1 278 ? -33.852 13.443 18.743 1.00 67.44 278 ARG A CA 1
ATOM 2209 C C . ARG A 1 278 ? -33.313 14.776 18.218 1.00 67.44 278 ARG A C 1
ATOM 2211 O O . ARG A 1 278 ? -32.155 15.095 18.488 1.00 67.44 278 ARG A O 1
ATOM 2218 N N . ASN A 1 279 ? -34.145 15.565 17.541 1.00 66.69 279 ASN A N 1
ATOM 2219 C CA . ASN A 1 279 ? -33.772 16.882 17.018 1.00 66.69 279 ASN A CA 1
ATOM 2220 C C . ASN A 1 279 ? -33.576 17.921 18.138 1.00 66.69 279 ASN A C 1
ATOM 2222 O O . ASN A 1 279 ? -32.629 18.707 18.095 1.00 66.69 279 ASN A O 1
ATOM 2226 N N . GLN A 1 280 ? -34.371 17.866 19.210 1.00 60.62 280 GLN A N 1
ATOM 2227 C CA . GLN A 1 280 ? -34.163 18.704 20.394 1.00 60.62 280 GLN A CA 1
ATOM 2228 C C . GLN A 1 280 ? -32.875 18.360 21.145 1.00 60.62 280 GLN A C 1
ATOM 2230 O O . GLN A 1 280 ? -32.189 19.267 21.607 1.00 60.62 280 GLN A O 1
ATOM 2235 N N . LYS A 1 281 ? -32.467 17.086 21.221 1.00 54.00 281 LYS A N 1
ATOM 2236 C CA . LYS A 1 281 ? -31.146 16.728 21.775 1.00 54.00 281 LYS A CA 1
ATOM 2237 C C . LYS A 1 281 ? -29.984 17.310 20.964 1.00 54.00 281 LYS A C 1
ATOM 2239 O O . LYS A 1 281 ? -28.951 17.629 21.552 1.00 54.00 281 LYS A O 1
ATOM 2244 N N . VAL A 1 282 ? -30.148 17.476 19.649 1.00 50.16 282 VAL A N 1
ATOM 2245 C CA . VAL A 1 282 ? -29.163 18.160 18.792 1.00 50.16 282 VAL A CA 1
ATOM 2246 C C . VAL A 1 282 ? -29.129 19.664 19.094 1.00 50.16 282 VAL A C 1
ATOM 2248 O O . VAL A 1 282 ? -28.040 20.230 19.160 1.00 50.16 282 VAL A O 1
ATOM 2251 N N . LEU A 1 283 ? -30.275 20.293 19.384 1.00 42.19 283 LEU A N 1
ATOM 2252 C CA . LEU A 1 283 ? -30.332 21.702 19.801 1.00 42.19 283 LEU A CA 1
ATOM 2253 C C . LEU A 1 283 ? -29.808 21.947 21.229 1.00 42.19 283 LEU A C 1
ATOM 2255 O O . LEU A 1 283 ? -29.097 22.920 21.466 1.00 42.19 283 LEU A O 1
ATOM 2259 N N . ILE A 1 284 ? -30.107 21.067 22.187 1.00 47.50 284 ILE A N 1
ATOM 2260 C CA . ILE A 1 284 ? -29.707 21.237 23.597 1.00 47.50 284 ILE A CA 1
ATOM 2261 C C . ILE A 1 284 ? -28.209 20.923 23.793 1.00 47.50 284 ILE A C 1
ATOM 2263 O O . ILE A 1 284 ? -27.578 21.428 24.720 1.00 47.50 284 ILE A O 1
ATOM 2267 N N . GLY A 1 285 ? -27.595 20.163 22.879 1.00 44.91 285 GLY A N 1
ATOM 2268 C CA . GLY A 1 285 ? -26.144 19.954 22.831 1.00 44.91 285 GLY A CA 1
ATOM 2269 C C . GLY A 1 285 ? -25.324 21.150 22.321 1.00 44.91 285 GLY A C 1
ATOM 2270 O O . GLY A 1 285 ? -24.096 21.075 22.361 1.00 44.91 285 GLY A O 1
ATOM 2271 N N . ALA A 1 286 ? -25.964 22.229 21.848 1.00 37.03 286 ALA A N 1
ATOM 2272 C CA . ALA A 1 286 ? -25.300 23.377 21.219 1.00 37.03 286 ALA A CA 1
ATOM 2273 C C . ALA A 1 286 ? -25.146 24.620 22.119 1.00 37.03 286 ALA A C 1
ATOM 2275 O O . ALA A 1 286 ? -24.523 25.593 21.694 1.00 37.03 286 ALA A O 1
ATOM 2276 N N . PHE A 1 287 ? -25.641 24.606 23.363 1.00 32.62 287 PHE A N 1
ATOM 2277 C CA . PHE A 1 287 ? -25.378 25.696 24.309 1.00 32.62 287 PHE A CA 1
ATOM 2278 C C . PHE A 1 287 ? -24.148 25.402 25.183 1.00 32.62 287 PHE A C 1
ATOM 2280 O O . PHE A 1 287 ? -24.031 24.306 25.743 1.00 32.62 287 PHE A O 1
ATOM 2287 N N . PRO A 1 288 ? -23.203 26.355 25.302 1.00 40.28 288 PRO A N 1
ATOM 2288 C CA . PRO A 1 288 ? -21.976 26.150 26.053 1.00 40.28 288 PRO A CA 1
ATOM 2289 C C . PRO A 1 288 ? -22.283 26.075 27.552 1.00 40.28 288 PRO A C 1
ATOM 2291 O O . PRO A 1 288 ? -23.047 26.878 28.084 1.00 40.28 288 PRO A O 1
ATOM 2294 N N . ARG A 1 289 ? -21.655 25.111 28.230 1.00 43.41 289 ARG A N 1
ATOM 2295 C CA . ARG A 1 289 ? -21.461 25.161 29.684 1.00 43.41 289 ARG A CA 1
ATOM 2296 C C . ARG A 1 289 ? -20.348 26.134 30.045 1.00 43.41 289 ARG A C 1
ATOM 2298 O O . ARG A 1 289 ? -19.338 26.152 29.303 1.00 43.41 289 ARG A O 1
#